Protein AF-0000000078951671 (afdb_homodimer)

Structure (mmCIF, N/CA/C/O backbone):
data_AF-0000000078951671-model_v1
#
loop_
_entity.id
_entity.type
_entity.pdbx_description
1 polymer 'Uncharacterized protein'
#
loop_
_atom_site.group_PDB
_atom_site.id
_atom_site.type_symbol
_atom_site.label_atom_id
_atom_site.label_alt_id
_atom_site.label_comp_id
_atom_site.label_asym_id
_atom_site.label_entity_id
_atom_site.label_seq_id
_atom_site.pdbx_PDB_ins_code
_atom_site.Cartn_x
_atom_site.Cartn_y
_atom_site.Cartn_z
_atom_site.occupancy
_atom_site.B_iso_or_equiv
_atom_site.auth_seq_id
_atom_site.auth_comp_id
_atom_site.auth_asym_id
_atom_site.auth_atom_id
_atom_site.pdbx_PDB_model_num
ATOM 1 N N . MET A 1 1 ? -26.109 43.875 50.625 1 33.09 1 MET A N 1
ATOM 2 C CA . MET A 1 1 ? -25.766 42.531 50.156 1 33.09 1 MET A CA 1
ATOM 3 C C . MET A 1 1 ? -25.828 42.469 48.625 1 33.09 1 MET A C 1
ATOM 5 O O . MET A 1 1 ? -26.922 42.5 48.062 1 33.09 1 MET A O 1
ATOM 9 N N . SER A 1 2 ? -24.875 43.125 47.969 1 39.59 2 SER A N 1
ATOM 10 C CA . SER A 1 2 ? -24.75 43.562 46.562 1 39.59 2 SER A CA 1
ATOM 11 C C . SER A 1 2 ? -24.609 42.375 45.625 1 39.59 2 SER A C 1
ATOM 13 O O . SER A 1 2 ? -23.906 41.406 45.938 1 39.59 2 SER A O 1
ATOM 15 N N . GLU A 1 3 ? -25.656 42.094 44.812 1 41.94 3 GLU A N 1
ATOM 16 C CA . GLU A 1 3 ? -25.859 41.094 43.781 1 41.94 3 GLU A CA 1
ATOM 17 C C . GLU A 1 3 ? -24.781 41.156 42.719 1 41.94 3 GLU A C 1
ATOM 19 O O . GLU A 1 3 ? -24.594 42.188 42.062 1 41.94 3 GLU A O 1
ATOM 24 N N . ILE A 1 4 ? -23.656 40.406 42.938 1 43.66 4 ILE A N 1
ATOM 25 C CA . ILE A 1 4 ? -22.516 40.312 42.031 1 43.66 4 ILE A CA 1
ATOM 26 C C . ILE A 1 4 ? -23 39.844 40.656 1 43.66 4 ILE A C 1
ATOM 28 O O . ILE A 1 4 ? -23.594 38.75 40.531 1 43.66 4 ILE A O 1
ATOM 32 N N . LYS A 1 5 ? -23.422 40.719 39.812 1 43.5 5 LYS A N 1
ATOM 33 C CA . LYS A 1 5 ? -23.75 40.5 38.406 1 43.5 5 LYS A CA 1
ATOM 34 C C . LYS A 1 5 ? -22.641 39.75 37.688 1 43.5 5 LYS A C 1
ATOM 36 O O . LYS A 1 5 ? -21.516 40.25 37.594 1 43.5 5 LYS A O 1
ATOM 41 N N . SER A 1 6 ? -22.562 38.375 37.875 1 37.69 6 SER A N 1
ATOM 42 C CA . SER A 1 6 ? -21.672 37.469 37.125 1 37.69 6 SER A CA 1
ATOM 43 C C . SER A 1 6 ? -21.781 37.688 35.625 1 37.69 6 SER A C 1
ATOM 45 O O . SER A 1 6 ? -22.828 37.438 35.031 1 37.69 6 SER A O 1
ATOM 47 N N . ASP A 1 7 ? -21.328 38.781 35.094 1 35.06 7 ASP A N 1
ATOM 48 C CA . ASP A 1 7 ? -21.266 39.031 33.656 1 35.06 7 ASP A CA 1
ATOM 49 C C . ASP A 1 7 ? -20.578 37.906 32.938 1 35.06 7 ASP A C 1
ATOM 51 O O . ASP A 1 7 ? -19.344 37.812 32.906 1 35.06 7 ASP A O 1
ATOM 55 N N . LYS A 1 8 ? -21.062 36.625 33.062 1 41 8 LYS A N 1
ATOM 56 C CA . LYS A 1 8 ? -20.547 35.531 32.25 1 41 8 LYS A CA 1
ATOM 57 C C . LYS A 1 8 ? -20.578 35.906 30.766 1 41 8 LYS A C 1
ATOM 59 O O . LYS A 1 8 ? -21.641 36 30.172 1 41 8 LYS A O 1
ATOM 64 N N . ASP A 1 9 ? -19.719 36.844 30.344 1 36.62 9 ASP A N 1
ATOM 65 C CA . ASP A 1 9 ? -19.484 37 28.906 1 36.62 9 ASP A CA 1
ATOM 66 C C . ASP A 1 9 ? -19.266 35.625 28.266 1 36.62 9 ASP A C 1
ATOM 68 O O . ASP A 1 9 ? -18.234 34.969 28.469 1 36.62 9 ASP A O 1
ATOM 72 N N . PHE A 1 10 ? -20.234 34.688 28.172 1 37.16 10 PHE A N 1
ATOM 73 C CA . PHE A 1 10 ? -20.281 33.5 27.344 1 37.16 10 PHE A CA 1
ATOM 74 C C . PHE A 1 10 ? -19.797 33.812 25.938 1 37.16 10 PHE A C 1
ATOM 76 O O . PHE A 1 10 ? -20.391 34.594 25.219 1 37.16 10 PHE A O 1
ATOM 83 N N . LEU A 1 11 ? -18.453 33.844 25.797 1 37.72 11 LEU A N 1
ATOM 84 C CA . LEU A 1 11 ? -17.875 33.875 24.453 1 37.72 11 LEU A CA 1
ATOM 85 C C . LEU A 1 11 ? -18.719 33.094 23.469 1 37.72 11 LEU A C 1
ATOM 87 O O . LEU A 1 11 ? -19.141 31.969 23.766 1 37.72 11 LEU A O 1
ATOM 91 N N . ASN A 1 12 ? -19.594 33.719 22.781 1 36.84 12 ASN A N 1
ATOM 92 C CA . ASN A 1 12 ? -20.484 33.219 21.734 1 36.84 12 ASN A CA 1
ATOM 93 C C . ASN A 1 12 ? -19.75 32.25 20.797 1 36.84 12 ASN A C 1
ATOM 95 O O . ASN A 1 12 ? -18.656 32.562 20.312 1 36.84 12 ASN A O 1
ATOM 99 N N . PRO A 1 13 ? -19.984 30.922 20.859 1 42.25 13 PRO A N 1
ATOM 100 C CA . PRO A 1 13 ? -19.5 29.891 19.938 1 42.25 13 PRO A CA 1
ATOM 101 C C . PRO A 1 13 ? -19.469 30.375 18.484 1 42.25 13 PRO A C 1
ATOM 103 O O . PRO A 1 13 ? -19.062 29.625 17.594 1 42.25 13 PRO A O 1
ATOM 106 N N . GLU A 1 14 ? -20.219 31.406 18.188 1 41.22 14 GLU A N 1
ATOM 107 C CA . GLU A 1 14 ? -20.328 31.797 16.781 1 41.22 14 GLU A CA 1
ATOM 108 C C . GLU A 1 14 ? -18.969 32.219 16.219 1 41.22 14 GLU A C 1
ATOM 110 O O . GLU A 1 14 ? -18.859 32.531 15.031 1 41.22 14 GLU A O 1
ATOM 115 N N . GLN A 1 15 ? -18.172 32.719 17.078 1 37.53 15 GLN A N 1
ATOM 116 C CA . GLN A 1 15 ? -17 33.344 16.5 1 37.53 15 GLN A CA 1
ATOM 117 C C . GLN A 1 15 ? -16.078 32.312 15.859 1 37.53 15 GLN A C 1
ATOM 119 O O . GLN A 1 15 ? -14.852 32.469 15.883 1 37.53 15 GLN A O 1
ATOM 124 N N . ALA A 1 16 ? -16.406 31.047 15.961 1 41.69 16 ALA A N 1
ATOM 125 C CA . ALA A 1 16 ? -15.492 30.203 15.188 1 41.69 16 ALA A CA 1
ATOM 126 C C . ALA A 1 16 ? -15.414 30.688 13.734 1 41.69 16 ALA A C 1
ATOM 128 O O . ALA A 1 16 ? -16.406 30.625 13.008 1 41.69 16 ALA A O 1
ATOM 129 N N . ARG A 1 17 ? -14.75 31.75 13.523 1 41.78 17 ARG A N 1
ATOM 130 C CA . ARG A 1 17 ? -14.539 32.312 12.195 1 41.78 17 ARG A CA 1
ATOM 131 C C . ARG A 1 17 ? -14.164 31.234 11.188 1 41.78 17 ARG A C 1
ATOM 133 O O . ARG A 1 17 ? -13.398 30.328 11.508 1 41.78 17 ARG A O 1
ATOM 140 N N . PRO A 1 18 ? -15.07 30.859 10.172 1 44.16 18 PRO A N 1
ATOM 141 C CA . PRO A 1 18 ? -14.625 30 9.07 1 44.16 18 PRO A CA 1
ATOM 142 C C . PRO A 1 18 ? -13.164 30.25 8.688 1 44.16 18 PRO A C 1
ATOM 144 O O . PRO A 1 18 ? -12.664 31.375 8.82 1 44.16 18 PRO A O 1
ATOM 147 N N . CYS A 1 19 ? -12.359 29.297 9.078 1 45.97 19 CYS A N 1
ATOM 148 C CA . CYS A 1 19 ? -11.008 29.516 8.57 1 45.97 19 CYS A CA 1
ATOM 149 C C . CYS A 1 19 ? -11.047 30.266 7.238 1 45.97 19 CYS A C 1
ATOM 151 O O . CYS A 1 19 ? -11.695 29.828 6.289 1 45.97 19 CYS A O 1
ATOM 153 N N . SER A 1 20 ? -11.242 31.469 7.172 1 48.34 20 SER A N 1
ATOM 154 C CA . SER A 1 20 ? -11.398 32.25 5.941 1 48.34 20 SER A CA 1
ATOM 155 C C . SER A 1 20 ? -10.18 32.062 5.031 1 48.34 20 SER A C 1
ATOM 157 O O . SER A 1 20 ? -10.258 32.344 3.834 1 48.34 20 SER A O 1
ATOM 159 N N . GLY A 1 21 ? -8.852 31.969 5.613 1 46.91 21 GLY A N 1
ATOM 160 C CA . GLY A 1 21 ? -7.625 32.25 4.883 1 46.91 21 GLY A CA 1
ATOM 161 C C . GLY A 1 21 ? -7.055 31.016 4.195 1 46.91 21 GLY A C 1
ATOM 162 O O . GLY A 1 21 ? -7.648 29.938 4.238 1 46.91 21 GLY A O 1
ATOM 163 N N . ASP A 1 22 ? -5.91 31.297 3.186 1 52.81 22 ASP A N 1
ATOM 164 C CA . ASP A 1 22 ? -5.121 30.375 2.375 1 52.81 22 ASP A CA 1
ATOM 165 C C . ASP A 1 22 ? -4.746 29.125 3.17 1 52.81 22 ASP A C 1
ATOM 167 O O . ASP A 1 22 ? -4.73 28.016 2.627 1 52.81 22 ASP A O 1
ATOM 171 N N . LEU A 1 23 ? -4.605 29.422 4.469 1 54.25 23 LEU A N 1
ATOM 172 C CA . LEU A 1 23 ? -4.191 28.312 5.316 1 54.25 23 LEU A CA 1
ATOM 173 C C . LEU A 1 23 ? -5.324 27.297 5.488 1 54.25 23 LEU A C 1
ATOM 175 O O . LEU A 1 23 ? -5.094 26.094 5.473 1 54.25 23 LEU A O 1
ATOM 179 N N . CYS A 1 24 ? -6.535 27.875 5.684 1 55.53 24 CYS A N 1
ATOM 180 C CA . CYS A 1 24 ? -7.688 26.984 5.844 1 55.53 24 CYS A CA 1
ATOM 181 C C . CYS A 1 24 ? -7.926 26.172 4.582 1 55.53 24 CYS A C 1
ATOM 183 O O . CYS A 1 24 ? -8.25 24.984 4.66 1 55.53 24 CYS A O 1
ATOM 185 N N . LYS A 1 25 ? -7.855 26.859 3.494 1 58.25 25 LYS A N 1
ATOM 186 C CA . LYS A 1 25 ? -8.031 26.156 2.225 1 58.25 25 LYS A CA 1
ATOM 187 C C . LYS A 1 25 ? -6.973 25.062 2.051 1 58.25 25 LYS A C 1
ATOM 189 O O . LYS A 1 25 ? -7.285 23.953 1.609 1 58.25 25 LYS A O 1
ATOM 194 N N . ASN A 1 26 ? -5.758 25.406 2.43 1 63.03 26 ASN A N 1
ATOM 195 C CA . ASN A 1 26 ? -4.672 24.438 2.334 1 63.03 26 ASN A CA 1
ATOM 196 C C . ASN A 1 26 ? -4.895 23.25 3.266 1 63.03 26 ASN A C 1
ATOM 198 O O . ASN A 1 26 ? -4.633 22.094 2.893 1 63.03 26 ASN A O 1
ATOM 202 N N . ASN A 1 27 ? -5.547 23.562 4.43 1 69.06 27 ASN A N 1
ATOM 203 C CA . ASN A 1 27 ? -5.812 22.484 5.383 1 69.06 27 ASN A CA 1
ATOM 204 C C . ASN A 1 27 ? -6.898 21.547 4.879 1 69.06 27 ASN A C 1
ATOM 206 O O . ASN A 1 27 ? -6.789 20.328 5.027 1 69.06 27 ASN A O 1
ATOM 210 N N . ARG A 1 28 ? -7.984 22.156 4.242 1 71.88 28 ARG A N 1
ATOM 211 C CA . ARG A 1 28 ? -9.062 21.344 3.686 1 71.88 28 ARG A CA 1
ATOM 212 C C . ARG A 1 28 ? -8.555 20.5 2.521 1 71.88 28 ARG A C 1
ATOM 214 O O . ARG A 1 28 ? -8.898 19.312 2.41 1 71.88 28 ARG A O 1
ATOM 221 N N . ALA A 1 29 ? -7.789 21.141 1.648 1 74.56 29 ALA A N 1
ATOM 222 C CA . ALA A 1 29 ? -7.238 20.422 0.5 1 74.56 29 ALA A CA 1
ATOM 223 C C . ALA A 1 29 ? -6.324 19.281 0.949 1 74.56 29 ALA A C 1
ATOM 225 O O . ALA A 1 29 ? -6.355 18.203 0.374 1 74.56 29 ALA A O 1
ATOM 226 N N . THR A 1 30 ? -5.605 19.484 1.997 1 76.06 30 THR A N 1
ATOM 227 C CA . THR A 1 30 ? -4.695 18.453 2.502 1 76.06 30 THR A CA 1
ATOM 228 C C . THR A 1 30 ? -5.473 17.297 3.125 1 76.06 30 THR A C 1
ATOM 230 O O . THR A 1 30 ? -5.133 16.141 2.918 1 76.06 30 THR A O 1
ATOM 233 N N . THR A 1 31 ? -6.551 17.688 3.836 1 80.44 31 THR A N 1
ATOM 234 C CA . THR A 1 31 ? -7.379 16.656 4.441 1 80.44 31 THR A CA 1
ATOM 235 C C . THR A 1 31 ? -8.016 15.773 3.367 1 80.44 31 THR A C 1
ATOM 237 O O . THR A 1 31 ? -8.055 14.547 3.502 1 80.44 31 THR A O 1
ATOM 240 N N . LEU A 1 32 ? -8.523 16.438 2.334 1 83.12 32 LEU A N 1
ATOM 241 C CA . LEU A 1 32 ? -9.133 15.688 1.239 1 83.12 32 LEU A CA 1
ATOM 242 C C . LEU A 1 32 ? -8.109 14.789 0.559 1 83.12 32 LEU A C 1
ATOM 244 O O . LEU A 1 32 ? -8.43 13.664 0.173 1 83.12 32 LEU A O 1
ATOM 248 N N . LEU A 1 33 ? -6.93 15.266 0.4 1 83.44 33 LEU A N 1
ATOM 249 C CA . LEU A 1 33 ? -5.867 14.461 -0.199 1 83.44 33 LEU A CA 1
ATOM 250 C C . LEU A 1 33 ? -5.586 13.219 0.64 1 83.44 33 LEU A C 1
ATOM 252 O O . LEU A 1 33 ? -5.438 12.125 0.099 1 83.44 33 LEU A O 1
ATOM 256 N N . PHE A 1 34 ? -5.648 13.367 1.939 1 84.69 34 PHE A N 1
ATOM 257 C CA . PHE A 1 34 ? -5.398 12.242 2.828 1 84.69 34 PHE A CA 1
ATOM 258 C C . PHE A 1 34 ? -6.504 11.195 2.703 1 84.69 34 PHE A C 1
ATOM 260 O O . PHE A 1 34 ? -6.23 10 2.695 1 84.69 34 PHE A O 1
ATOM 267 N N . LYS A 1 35 ? -7.648 11.648 2.553 1 87 35 LYS A N 1
ATOM 268 C CA . LYS A 1 35 ? -8.773 10.727 2.41 1 87 35 LYS A CA 1
ATOM 269 C C . LYS A 1 35 ? -8.711 9.984 1.08 1 87 35 LYS A C 1
ATOM 271 O O . LYS A 1 35 ? -9.008 8.789 1.018 1 87 35 LYS A O 1
ATOM 276 N N . LYS A 1 36 ? -8.266 10.672 0.107 1 87.31 36 LYS A N 1
ATOM 277 C CA . LYS A 1 36 ? -8.133 10.039 -1.201 1 87.31 36 LYS A CA 1
ATOM 278 C C . LYS A 1 36 ? -7.004 9.016 -1.198 1 87.31 36 LYS A C 1
ATOM 280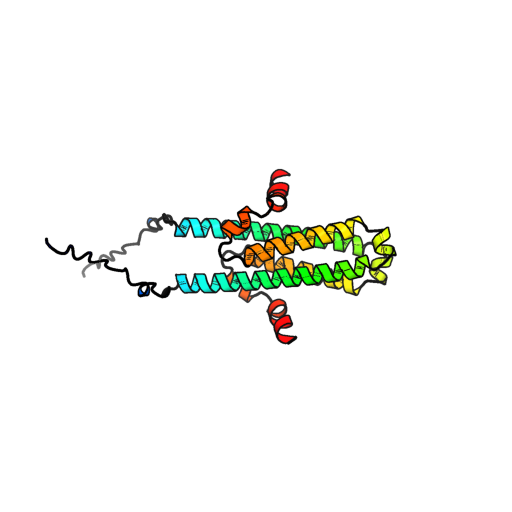 O O . LYS A 1 36 ? -7.137 7.934 -1.782 1 87.31 36 LYS A O 1
ATOM 285 N N . LEU A 1 37 ? -5.973 9.359 -0.577 1 90.88 37 LEU A N 1
ATOM 286 C CA . LEU A 1 37 ? -4.863 8.422 -0.484 1 90.88 37 LEU A CA 1
ATOM 287 C C . LEU A 1 37 ? -5.25 7.199 0.334 1 90.88 37 LEU A C 1
ATOM 289 O O . LEU A 1 37 ? -4.902 6.07 -0.024 1 90.88 37 LEU A O 1
ATOM 293 N N . ALA A 1 38 ? -5.988 7.457 1.391 1 91.81 38 ALA A N 1
ATOM 294 C CA . ALA A 1 38 ? -6.473 6.344 2.203 1 91.81 38 ALA A CA 1
ATOM 295 C C . ALA A 1 38 ? -7.332 5.395 1.374 1 91.81 38 ALA A C 1
ATOM 297 O O . ALA A 1 38 ? -7.184 4.172 1.463 1 91.81 38 ALA A O 1
ATOM 298 N N . ALA A 1 39 ? -8.148 5.938 0.588 1 91.38 39 ALA A N 1
ATOM 299 C CA . ALA A 1 39 ? -9.016 5.137 -0.266 1 91.38 39 ALA A CA 1
ATOM 300 C C . ALA A 1 39 ? -8.211 4.348 -1.289 1 91.38 39 ALA A C 1
ATOM 302 O O . ALA A 1 39 ? -8.516 3.186 -1.57 1 91.38 39 ALA A O 1
ATOM 303 N N . GLU A 1 40 ? -7.184 4.996 -1.798 1 92.31 40 GLU A N 1
ATOM 304 C CA . GLU A 1 40 ? -6.332 4.309 -2.764 1 92.31 40 GLU A CA 1
ATOM 305 C C . GLU A 1 40 ? -5.594 3.143 -2.115 1 92.31 40 GLU A C 1
ATOM 307 O O . GLU A 1 40 ? -5.5 2.059 -2.695 1 92.31 40 GLU A O 1
ATOM 312 N N . VAL A 1 41 ? -5.148 3.32 -0.938 1 94.25 41 VAL A N 1
ATOM 313 C CA . VAL A 1 41 ? -4.465 2.256 -0.213 1 94.25 41 VAL A CA 1
ATOM 314 C C . VAL A 1 41 ? -5.438 1.114 0.07 1 94.25 41 VAL A C 1
ATOM 316 O O . VAL A 1 41 ? -5.086 -0.06 -0.068 1 94.25 41 VAL A O 1
ATOM 319 N N . ALA A 1 42 ? -6.621 1.433 0.43 1 94.75 42 ALA A N 1
ATOM 320 C CA . ALA A 1 42 ? -7.641 0.42 0.693 1 94.75 42 ALA A CA 1
ATOM 321 C C . ALA A 1 42 ? -7.965 -0.375 -0.568 1 94.75 42 ALA A C 1
ATOM 323 O O . ALA A 1 42 ? -8.195 -1.585 -0.506 1 94.75 42 ALA A O 1
ATOM 324 N N . LEU A 1 43 ? -7.938 0.262 -1.702 1 93.38 43 LEU A N 1
ATOM 325 C CA . LEU A 1 43 ? -8.164 -0.424 -2.969 1 93.38 43 LEU A CA 1
ATOM 326 C C . LEU A 1 43 ? -7.023 -1.384 -3.283 1 93.38 43 LEU A C 1
ATOM 328 O O . LEU A 1 43 ? -7.258 -2.516 -3.711 1 93.38 43 LEU A O 1
ATOM 332 N N . VAL A 1 44 ? -5.828 -0.875 -3.066 1 95.75 44 VAL A N 1
ATOM 333 C CA . VAL A 1 44 ? -4.676 -1.74 -3.285 1 95.75 44 VAL A CA 1
ATOM 334 C C . VAL A 1 44 ? -4.746 -2.947 -2.352 1 95.75 44 VAL A C 1
ATOM 336 O O . VAL A 1 44 ? -4.484 -4.078 -2.768 1 95.75 44 VAL A O 1
ATOM 339 N N . ARG A 1 45 ? -5.117 -2.686 -1.08 1 96.56 45 ARG A N 1
ATOM 340 C CA . ARG A 1 45 ? -5.285 -3.787 -0.138 1 96.56 45 ARG A CA 1
ATOM 341 C C . ARG A 1 45 ? -6.289 -4.809 -0.662 1 96.56 45 ARG A C 1
ATOM 343 O O . ARG A 1 45 ? -6.051 -6.016 -0.594 1 96.56 45 ARG A O 1
ATOM 350 N N . HIS A 1 46 ? -7.402 -4.363 -1.174 1 96.5 46 HIS A N 1
ATOM 351 C CA . HIS A 1 46 ? -8.43 -5.238 -1.728 1 96.5 46 HIS A CA 1
ATOM 352 C C . HIS A 1 46 ? -7.891 -6.055 -2.895 1 96.5 46 HIS A C 1
ATOM 354 O O . HIS A 1 46 ? -8.172 -7.254 -3.002 1 96.5 46 HIS A O 1
ATOM 360 N N . ASP A 1 47 ? -7.117 -5.398 -3.756 1 95.81 47 ASP A N 1
ATOM 361 C CA . ASP A 1 47 ? -6.523 -6.109 -4.879 1 95.81 47 ASP A CA 1
ATOM 362 C C . ASP A 1 47 ? -5.57 -7.203 -4.395 1 95.81 47 ASP A C 1
ATOM 364 O O . ASP A 1 47 ? -5.57 -8.312 -4.922 1 95.81 47 ASP A O 1
ATOM 368 N N . VAL A 1 48 ? -4.773 -6.93 -3.377 1 97.94 48 VAL A N 1
ATOM 369 C CA . VAL A 1 48 ? -3.842 -7.902 -2.818 1 97.94 48 VAL A CA 1
ATOM 370 C C . VAL A 1 48 ? -4.621 -9.062 -2.203 1 97.94 48 VAL A C 1
ATOM 372 O O . VAL A 1 48 ? -4.258 -10.227 -2.391 1 97.94 48 VAL A O 1
ATOM 375 N N . GLU A 1 49 ? -5.668 -8.758 -1.448 1 97.56 49 GLU A N 1
ATOM 376 C CA . GLU A 1 49 ? -6.504 -9.797 -0.855 1 97.56 49 GLU A CA 1
ATOM 377 C C . GLU A 1 49 ? -7.105 -10.695 -1.929 1 97.56 49 GLU A C 1
ATOM 379 O O . GLU A 1 49 ? -7.16 -11.922 -1.762 1 97.56 49 GLU A O 1
ATOM 384 N N . HIS A 1 50 ? -7.504 -10.086 -2.984 1 97 50 HIS A N 1
ATOM 385 C CA . HIS A 1 50 ? -8.07 -10.852 -4.094 1 97 50 HIS A CA 1
ATOM 386 C C . HIS A 1 50 ? -7.043 -11.812 -4.676 1 97 50 HIS A C 1
ATOM 388 O O . HIS A 1 50 ? -7.352 -12.984 -4.914 1 97 50 HIS A O 1
ATOM 394 N N . LEU A 1 51 ? -5.789 -11.359 -4.941 1 97.38 51 LEU A N 1
ATOM 395 C CA . LEU A 1 51 ? -4.723 -12.219 -5.434 1 97.38 51 LEU A CA 1
ATOM 396 C C . LEU A 1 51 ? -4.477 -13.383 -4.473 1 97.38 51 LEU A C 1
ATOM 398 O O . LEU A 1 51 ? -4.297 -14.523 -4.906 1 97.38 51 LEU A O 1
ATOM 402 N N . SER A 1 52 ? -4.445 -13.047 -3.143 1 97.44 52 SER A N 1
ATOM 403 C CA . SER A 1 52 ? -4.188 -14.062 -2.127 1 97.44 52 SER A CA 1
ATOM 404 C C . SER A 1 52 ? -5.254 -15.156 -2.15 1 97.44 52 SER A C 1
ATOM 406 O O . SER A 1 52 ? -4.941 -16.344 -2.025 1 97.44 52 SER A O 1
ATOM 408 N N . VAL A 1 53 ? -6.5 -14.82 -2.295 1 97.31 53 VAL A N 1
ATOM 409 C CA . VAL A 1 53 ? -7.605 -15.773 -2.318 1 97.31 53 VAL A CA 1
ATOM 410 C C . VAL A 1 53 ? -7.457 -16.719 -3.512 1 97.31 53 VAL A C 1
ATOM 412 O O . VAL A 1 53 ? -7.613 -17.922 -3.377 1 97.31 53 VAL A O 1
ATOM 415 N N . ILE A 1 54 ? -7.137 -16.156 -4.652 1 97.69 54 ILE A N 1
ATOM 416 C CA . ILE A 1 54 ? -6.941 -16.953 -5.855 1 97.69 54 ILE A CA 1
ATOM 417 C C . ILE A 1 54 ? -5.809 -17.953 -5.629 1 97.69 54 ILE A C 1
ATOM 419 O O . ILE A 1 54 ? -5.965 -19.156 -5.883 1 97.69 54 ILE A O 1
ATOM 423 N N . LEU A 1 55 ? -4.68 -17.5 -5.16 1 97.38 55 LEU A N 1
ATOM 424 C CA . LEU A 1 55 ? -3.498 -18.328 -4.988 1 97.38 55 LEU A CA 1
ATOM 425 C C . LEU A 1 55 ? -3.715 -19.359 -3.875 1 97.38 55 LEU A C 1
ATOM 427 O O . LEU A 1 55 ? -3.277 -20.5 -3.984 1 97.38 55 LEU A O 1
ATOM 431 N N . CYS A 1 56 ? -4.391 -18.969 -2.807 1 97 56 CYS A N 1
ATOM 432 C CA . CYS A 1 56 ? -4.668 -19.875 -1.7 1 97 56 CYS A CA 1
ATOM 433 C C . CYS A 1 56 ? -5.613 -21 -2.133 1 97 56 CYS A C 1
ATOM 435 O O . CYS A 1 56 ? -5.66 -22.062 -1.506 1 97 56 CYS A O 1
ATOM 437 N N . GLY A 1 57 ? -6.332 -20.781 -3.205 1 97.31 57 GLY A N 1
ATOM 438 C CA . GLY A 1 57 ? -7.254 -21.781 -3.732 1 97.31 57 GLY A CA 1
ATOM 439 C C . GLY A 1 57 ? -6.578 -22.797 -4.633 1 97.31 57 GLY A C 1
ATOM 440 O O . GLY A 1 57 ? -7.199 -23.781 -5.043 1 97.31 57 GLY A O 1
ATOM 441 N N . ASP A 1 58 ? -5.367 -22.594 -4.953 1 97.12 58 ASP A N 1
ATOM 442 C CA . ASP A 1 58 ? -4.609 -23.5 -5.812 1 97.12 58 ASP A CA 1
ATOM 443 C C . ASP A 1 58 ? -3.719 -24.422 -4.984 1 97.12 58 ASP A C 1
ATOM 445 O O . ASP A 1 58 ? -2.748 -23.969 -4.375 1 97.12 58 ASP A O 1
ATOM 449 N N . SER A 1 59 ? -4.02 -25.812 -5.066 1 96.88 59 SER A N 1
ATOM 450 C CA . SER A 1 59 ? -3.346 -26.797 -4.23 1 96.88 59 SER A CA 1
ATOM 451 C C . SER A 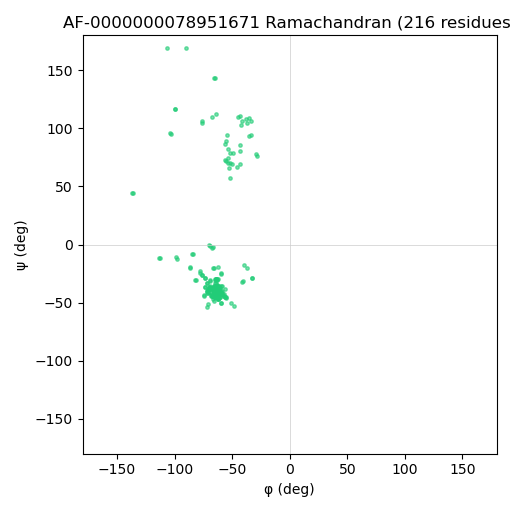1 59 ? -1.843 -26.812 -4.488 1 96.88 59 SER A C 1
ATOM 453 O O . SER A 1 59 ? -1.052 -27.016 -3.564 1 96.88 59 SER A O 1
ATOM 455 N N . TYR A 1 60 ? -1.451 -26.672 -5.672 1 97.94 60 TYR A N 1
ATOM 456 C CA . TYR A 1 60 ? -0.031 -26.641 -6 1 97.94 60 TYR A CA 1
ATOM 457 C C . TYR A 1 60 ? 0.662 -25.484 -5.289 1 97.94 60 TYR A C 1
ATOM 459 O O . TYR A 1 60 ? 1.729 -25.656 -4.699 1 97.94 60 TYR A O 1
ATOM 467 N N . VAL A 1 61 ? 0.017 -24.234 -5.301 1 97.75 61 VAL A N 1
ATOM 468 C CA . VAL A 1 61 ? 0.605 -23.031 -4.699 1 97.75 61 VAL A CA 1
ATOM 469 C C . VAL A 1 61 ? 0.648 -23.188 -3.18 1 97.75 61 VAL A C 1
ATOM 471 O O . VAL A 1 61 ? 1.661 -22.891 -2.547 1 97.75 61 VAL A O 1
ATOM 474 N N . VAL A 1 62 ? -0.424 -23.688 -2.604 1 97.31 62 VAL A N 1
ATOM 475 C CA . VAL A 1 62 ? -0.502 -23.891 -1.16 1 97.31 62 VAL A CA 1
ATOM 476 C C . VAL A 1 62 ? 0.605 -24.844 -0.708 1 97.31 62 VAL A C 1
ATOM 478 O O . VAL A 1 62 ? 1.197 -24.656 0.357 1 97.31 62 VAL A O 1
ATOM 481 N N . GLU A 1 63 ? 0.927 -25.797 -1.481 1 97.31 63 GLU A N 1
ATOM 482 C CA . GLU A 1 63 ? 1.9 -26.812 -1.104 1 97.31 63 GLU A CA 1
ATOM 483 C C . GLU A 1 63 ? 3.328 -26.328 -1.312 1 97.31 63 GLU A C 1
ATOM 485 O O . GLU A 1 63 ? 4.23 -26.672 -0.543 1 97.31 63 GLU A O 1
ATOM 490 N N . ASN A 1 64 ? 3.557 -25.484 -2.262 1 96.88 64 ASN A N 1
ATOM 491 C CA . ASN A 1 64 ? 4.922 -25.203 -2.689 1 96.88 64 ASN A CA 1
ATOM 492 C C . ASN A 1 64 ? 5.32 -23.766 -2.355 1 96.88 64 ASN A C 1
ATOM 494 O O . ASN A 1 64 ? 6.5 -23.406 -2.418 1 96.88 64 ASN A O 1
ATOM 498 N N . HIS A 1 65 ? 4.34 -22.922 -1.969 1 97.06 65 HIS A N 1
ATOM 499 C CA . HIS A 1 65 ? 4.617 -21.516 -1.742 1 97.06 65 HIS A CA 1
ATOM 500 C C . HIS A 1 65 ? 3.938 -21.016 -0.472 1 97.06 65 HIS A C 1
ATOM 502 O O . HIS A 1 65 ? 3.348 -19.938 -0.464 1 97.06 65 HIS A O 1
ATOM 508 N N . VAL A 1 66 ? 4.016 -21.781 0.587 1 95.12 66 VAL A N 1
ATOM 509 C CA . VAL A 1 66 ? 3.365 -21.469 1.857 1 95.12 66 VAL A CA 1
ATOM 510 C C . VAL A 1 66 ? 3.895 -20.141 2.402 1 95.12 66 VAL A C 1
ATOM 512 O O . VAL A 1 66 ? 3.123 -19.297 2.873 1 95.12 66 VAL A O 1
ATOM 515 N N . SER A 1 67 ? 5.16 -19.922 2.301 1 95.25 67 SER A N 1
ATOM 516 C CA . SER A 1 67 ? 5.7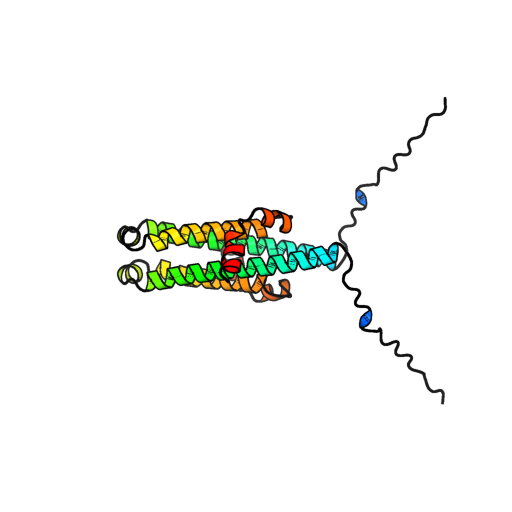73 -18.703 2.818 1 95.25 67 SER A CA 1
ATOM 517 C C . SER A 1 67 ? 5.262 -17.469 2.084 1 95.25 67 SER A C 1
ATOM 519 O O . SER A 1 67 ? 5.059 -16.406 2.693 1 95.25 67 SER A O 1
ATOM 521 N N . VAL A 1 68 ? 5.043 -17.594 0.772 1 95.94 68 VAL A N 1
ATOM 522 C CA . VAL A 1 68 ? 4.508 -16.5 -0.028 1 95.94 68 VAL A CA 1
ATOM 523 C C . VAL A 1 68 ? 3.096 -16.156 0.446 1 95.94 68 VAL A C 1
ATOM 525 O O . VAL A 1 68 ? 2.754 -14.977 0.59 1 95.94 68 VAL A O 1
ATOM 528 N N . LEU A 1 69 ? 2.287 -17.156 0.769 1 96.25 69 LEU A N 1
ATOM 529 C CA . LEU A 1 69 ? 0.914 -16.953 1.219 1 96.25 69 LEU A CA 1
ATOM 530 C C . LEU A 1 69 ? 0.883 -16.234 2.562 1 96.25 69 LEU A C 1
ATOM 532 O O . LEU A 1 69 ? 0.018 -15.383 2.797 1 96.25 69 LEU A O 1
ATOM 536 N N . GLN A 1 70 ? 1.878 -16.578 3.359 1 93.69 70 GLN A N 1
ATOM 537 C CA . GLN A 1 70 ? 1.979 -15.898 4.648 1 93.69 70 GLN A CA 1
ATOM 538 C C . GLN A 1 70 ? 2.391 -14.445 4.469 1 93.69 70 GLN A C 1
ATOM 540 O O . GLN A 1 70 ? 1.915 -13.57 5.195 1 93.69 70 GLN A O 1
ATOM 545 N N . ASP A 1 71 ? 3.215 -14.195 3.562 1 94.88 71 ASP A N 1
ATOM 546 C CA . ASP A 1 71 ? 3.658 -12.836 3.295 1 94.88 71 ASP A CA 1
ATOM 547 C C . ASP A 1 71 ? 2.498 -11.961 2.822 1 94.88 71 ASP A C 1
ATOM 549 O O . ASP A 1 71 ? 2.439 -10.773 3.143 1 94.88 71 ASP A O 1
ATOM 553 N N . PHE A 1 72 ? 1.472 -12.5 2.154 1 96.31 72 PHE A N 1
ATOM 554 C CA . PHE A 1 72 ? 0.279 -11.758 1.753 1 96.31 72 PHE A CA 1
ATOM 555 C C . PHE A 1 72 ? -0.48 -11.258 2.973 1 96.31 72 PHE A C 1
ATOM 557 O O . PHE A 1 72 ? -0.913 -10.102 3.008 1 96.31 72 PHE A O 1
ATOM 564 N N . ASP A 1 73 ? -0.579 -12.117 3.959 1 92.62 73 ASP A N 1
ATOM 565 C CA . ASP A 1 73 ? -1.303 -11.742 5.168 1 92.62 73 ASP A CA 1
ATOM 566 C C . ASP A 1 73 ? -0.641 -10.547 5.855 1 92.62 73 ASP A C 1
ATOM 568 O O . ASP A 1 73 ? -1.318 -9.594 6.242 1 92.62 73 ASP A O 1
ATOM 572 N N . HIS A 1 74 ? 0.677 -10.586 5.902 1 92.88 74 HIS A N 1
ATOM 573 C CA . HIS A 1 74 ? 1.441 -9.5 6.508 1 92.88 74 HIS A CA 1
ATOM 574 C C . HIS A 1 74 ? 1.302 -8.211 5.707 1 92.88 74 HIS A C 1
ATOM 576 O O . HIS A 1 74 ? 1.13 -7.133 6.281 1 92.88 74 HIS A O 1
ATOM 582 N N . ILE A 1 75 ? 1.339 -8.328 4.379 1 96.56 75 ILE A N 1
ATOM 583 C CA . ILE A 1 75 ? 1.23 -7.172 3.492 1 96.56 75 ILE A CA 1
ATOM 584 C C . ILE A 1 75 ? -0.146 -6.527 3.646 1 96.56 75 ILE A C 1
ATOM 586 O O . ILE A 1 75 ? -0.254 -5.312 3.822 1 96.56 75 ILE A O 1
ATOM 590 N N . THR A 1 76 ? -1.221 -7.34 3.676 1 96.81 76 THR A N 1
ATOM 591 C CA . THR A 1 76 ? -2.58 -6.82 3.766 1 96.81 76 THR A CA 1
ATOM 592 C C . THR A 1 76 ? -2.809 -6.129 5.105 1 96.81 76 THR A C 1
ATOM 594 O O . THR A 1 76 ? -3.475 -5.094 5.168 1 96.81 76 THR A O 1
ATOM 597 N N . GLN A 1 77 ? -2.246 -6.645 6.094 1 92.88 77 GLN A N 1
ATOM 598 C CA . GLN A 1 77 ? -2.381 -6.047 7.418 1 92.88 77 GLN A CA 1
ATOM 599 C C . GLN A 1 77 ? -1.696 -4.684 7.477 1 92.88 77 GLN A C 1
ATOM 601 O O . GLN A 1 77 ? -2.258 -3.725 8.016 1 92.88 77 GLN A O 1
ATOM 606 N N . ARG A 1 78 ? -0.524 -4.625 6.914 1 93.44 78 ARG A N 1
ATOM 607 C CA . ARG A 1 78 ? 0.223 -3.369 6.902 1 93.44 78 ARG A CA 1
ATOM 608 C C . ARG A 1 78 ? -0.5 -2.309 6.078 1 93.44 78 ARG A C 1
ATOM 610 O O . ARG A 1 78 ? -0.572 -1.146 6.48 1 93.44 78 ARG A O 1
ATOM 617 N N . LEU A 1 79 ? -1.035 -2.701 4.965 1 95.31 79 LEU A N 1
ATOM 618 C CA . LEU A 1 79 ? -1.798 -1.78 4.129 1 95.31 79 LEU A CA 1
ATOM 619 C C . LEU A 1 79 ? -3.033 -1.272 4.867 1 95.31 79 LEU A C 1
ATOM 621 O O . LEU A 1 79 ? -3.389 -0.097 4.754 1 95.31 79 LEU A O 1
ATOM 625 N N . ALA A 1 80 ? -3.662 -2.086 5.672 1 94.88 80 ALA A N 1
ATOM 626 C CA . ALA A 1 80 ? -4.816 -1.676 6.465 1 94.88 80 ALA A CA 1
ATOM 627 C C . ALA A 1 80 ? -4.43 -0.611 7.488 1 94.88 80 ALA A C 1
ATOM 629 O O . ALA A 1 80 ? -5.129 0.393 7.645 1 94.88 80 ALA A O 1
ATOM 630 N N . ILE A 1 81 ? -3.338 -0.823 8.109 1 92.75 81 ILE A N 1
ATOM 631 C CA . ILE A 1 81 ? -2.855 0.103 9.133 1 92.75 81 ILE A CA 1
ATOM 632 C C . ILE A 1 81 ? -2.549 1.457 8.492 1 92.75 81 ILE A C 1
ATOM 634 O O . ILE A 1 81 ? -2.945 2.5 9.016 1 92.75 81 ILE A O 1
ATOM 638 N N . ILE A 1 82 ? -1.889 1.438 7.371 1 92.81 82 ILE A N 1
ATOM 639 C CA . ILE A 1 82 ? -1.527 2.666 6.672 1 92.81 82 ILE A CA 1
ATOM 640 C C . ILE A 1 82 ? -2.791 3.424 6.273 1 92.81 82 ILE A C 1
ATOM 642 O O . ILE A 1 82 ? -2.885 4.637 6.473 1 92.81 82 ILE A O 1
ATOM 646 N N . ALA A 1 83 ? -3.754 2.73 5.715 1 93.19 83 ALA A N 1
ATOM 647 C CA . ALA A 1 83 ? -5.008 3.365 5.32 1 93.19 83 ALA A CA 1
ATOM 648 C C . ALA A 1 83 ? -5.711 3.986 6.523 1 93.19 83 ALA A C 1
ATOM 650 O O . ALA A 1 83 ? -6.234 5.102 6.441 1 93.19 83 ALA A O 1
ATOM 651 N N . ASP A 1 84 ? -5.711 3.277 7.641 1 92.19 84 ASP A N 1
ATOM 652 C CA . ASP A 1 84 ? -6.355 3.768 8.852 1 92.19 84 ASP A CA 1
ATOM 653 C C . ASP A 1 84 ? -5.695 5.055 9.344 1 92.19 84 ASP A C 1
ATOM 655 O O . ASP A 1 84 ? -6.379 5.988 9.773 1 92.19 84 ASP A O 1
ATOM 659 N N . ILE A 1 85 ? -4.426 5.043 9.258 1 91.38 85 ILE A N 1
ATOM 660 C CA . ILE A 1 85 ? -3.697 6.227 9.695 1 91.38 85 ILE A CA 1
ATOM 661 C C . ILE A 1 85 ? -4.043 7.406 8.789 1 91.38 85 ILE A C 1
ATOM 663 O O . ILE A 1 85 ? -4.316 8.508 9.266 1 91.38 85 ILE A O 1
ATOM 667 N N . LEU A 1 86 ? -4.062 7.195 7.508 1 90.44 86 LEU A N 1
ATOM 668 C CA . LEU A 1 86 ? -4.344 8.242 6.531 1 90.44 86 LEU A CA 1
ATOM 669 C C . LEU A 1 86 ? -5.766 8.766 6.695 1 90.44 86 LEU A C 1
ATOM 671 O O . LEU A 1 86 ? -6.023 9.953 6.449 1 90.44 86 LEU A O 1
ATOM 675 N N . GLN A 1 87 ? -6.68 7.957 7.152 1 91.75 87 GLN A N 1
ATOM 676 C CA . GLN A 1 87 ? -8.086 8.32 7.262 1 91.75 87 GLN A CA 1
ATOM 677 C C . GLN A 1 87 ? -8.375 9.016 8.594 1 91.75 87 GLN A C 1
ATOM 679 O O . GLN A 1 87 ? -9.406 9.672 8.742 1 91.75 87 GLN A O 1
ATOM 684 N N . ALA A 1 88 ? -7.504 8.805 9.5 1 89 88 ALA A N 1
ATOM 685 C CA . ALA A 1 88 ? -7.746 9.297 10.859 1 89 88 ALA A CA 1
ATOM 686 C C . ALA A 1 88 ? -7.781 10.82 10.891 1 89 88 ALA A C 1
ATOM 688 O O . ALA A 1 88 ? -7.031 11.484 1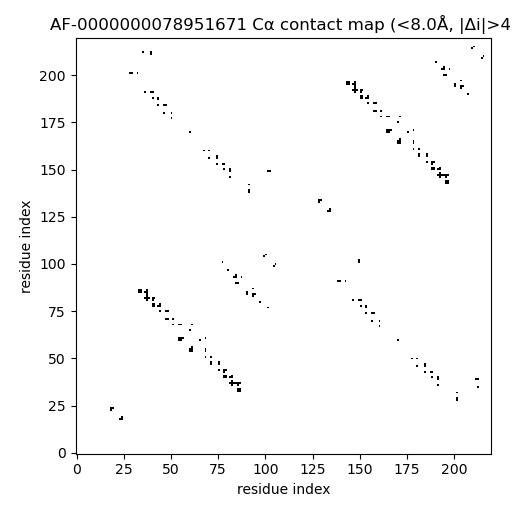0.164 1 89 88 ALA A O 1
ATOM 689 N N . ASP A 1 89 ? -8.641 11.43 11.719 1 86.31 89 ASP A N 1
ATOM 690 C CA . ASP A 1 89 ? -8.688 12.875 11.922 1 86.31 89 ASP A CA 1
ATOM 691 C C . ASP A 1 89 ? -7.426 13.375 12.617 1 86.31 89 ASP A C 1
ATOM 693 O O . ASP A 1 89 ? -6.891 14.43 12.266 1 86.31 89 ASP A O 1
ATOM 697 N N . ASP A 1 90 ? -7.055 12.711 13.633 1 84.44 90 ASP A N 1
ATOM 698 C CA . ASP A 1 90 ? -5.781 12.953 14.297 1 84.44 90 ASP A CA 1
ATOM 699 C C . ASP A 1 90 ? -4.762 11.875 13.961 1 84.44 90 ASP A C 1
ATOM 701 O O . ASP A 1 90 ? -4.676 10.852 14.648 1 84.44 90 ASP A O 1
ATOM 705 N N . ARG A 1 91 ? -3.971 12.164 13 1 81.75 91 ARG A N 1
ATOM 706 C CA . ARG A 1 91 ? -3.049 11.172 12.461 1 81.75 91 ARG A CA 1
ATOM 707 C C . ARG A 1 91 ? -1.889 10.922 13.422 1 81.75 91 ARG A C 1
ATOM 709 O O . ARG A 1 91 ? -1.382 9.797 13.508 1 81.75 91 ARG A O 1
ATOM 716 N N . LEU A 1 92 ? -1.544 11.891 14.188 1 79.31 92 LEU A N 1
ATOM 717 C CA . LEU A 1 92 ? -0.456 11.727 15.141 1 79.31 92 LEU A CA 1
ATOM 718 C C . LEU A 1 92 ? -0.881 10.828 16.297 1 79.31 92 LEU A C 1
ATOM 720 O O . LEU A 1 92 ? -0.084 10.023 16.781 1 79.31 92 LEU A O 1
ATOM 724 N N . GLU A 1 93 ? -2.086 10.898 16.625 1 81.25 93 GLU A N 1
ATOM 725 C CA . GLU A 1 93 ? -2.627 10 17.641 1 81.25 93 GLU A CA 1
ATOM 726 C C . GLU A 1 93 ? -2.787 8.586 17.094 1 81.25 93 GLU A C 1
ATOM 728 O O . GLU A 1 93 ? -2.529 7.613 17.812 1 81.25 93 GLU A O 1
ATOM 733 N N . ALA A 1 94 ? -3.18 8.531 15.805 1 81.44 94 ALA A N 1
ATOM 734 C CA . ALA A 1 94 ? -3.41 7.234 15.18 1 81.44 94 ALA A CA 1
ATOM 735 C C . ALA A 1 94 ? -2.117 6.43 15.094 1 81.44 94 ALA A C 1
ATOM 737 O O . ALA A 1 94 ? -2.139 5.199 15.18 1 81.44 94 ALA A O 1
ATOM 738 N N . VAL A 1 95 ? -1.005 7.059 14.984 1 80 95 VAL A N 1
ATOM 739 C CA . VAL A 1 95 ? 0.267 6.371 14.797 1 80 95 VAL A CA 1
ATOM 740 C C . VAL A 1 95 ? 0.748 5.797 16.125 1 80 95 VAL A C 1
ATOM 742 O O . VAL A 1 95 ? 1.526 4.84 16.156 1 80 95 VAL A O 1
ATOM 745 N N . LYS A 1 96 ? 0.306 6.367 17.172 1 74.19 96 LYS A N 1
ATOM 746 C CA . LYS A 1 96 ? 0.746 5.902 18.484 1 74.19 96 LYS A CA 1
ATOM 747 C C . LYS A 1 96 ? 0.384 4.434 18.703 1 74.19 96 LYS A C 1
ATOM 749 O O . LYS A 1 96 ? 1.034 3.734 19.484 1 74.19 96 LYS A O 1
ATOM 754 N N . HIS A 1 97 ? -0.568 3.984 18.047 1 65.19 97 HIS A N 1
ATOM 755 C CA . HIS A 1 97 ? -1.058 2.623 18.234 1 65.19 97 HIS A CA 1
ATOM 756 C C . HIS A 1 97 ? -0.505 1.688 17.172 1 65.19 97 HIS A C 1
ATOM 758 O O . HIS A 1 97 ? -0.816 0.494 17.156 1 65.19 97 HIS A O 1
ATOM 764 N N . ILE A 1 98 ? 0.087 2.158 16.188 1 61.19 98 ILE A N 1
ATOM 765 C CA . ILE A 1 98 ? 0.608 1.341 15.094 1 61.19 98 ILE A CA 1
ATOM 766 C C . ILE A 1 98 ? 1.894 0.646 15.539 1 61.19 98 ILE A C 1
ATOM 768 O O . ILE A 1 98 ? 2.824 1.297 16.016 1 61.19 98 ILE A O 1
ATOM 772 N N . PRO A 1 99 ? 1.825 -0.7 15.805 1 51.19 99 PRO A N 1
ATOM 773 C CA . PRO A 1 99 ? 3.025 -1.452 16.188 1 51.19 99 PRO A CA 1
ATOM 774 C C . PRO A 1 99 ? 4.27 -0.993 15.43 1 51.19 99 PRO A C 1
ATOM 776 O O . PRO A 1 99 ? 4.207 -0.739 14.219 1 51.19 99 PRO A O 1
ATOM 779 N N . LEU A 1 100 ? 5.129 -0.332 16.109 1 47.38 100 LEU A N 1
ATOM 780 C CA . LEU A 1 100 ? 6.484 0.046 15.719 1 47.38 100 LEU A CA 1
ATOM 781 C C . LEU A 1 100 ? 7.109 -1.014 14.82 1 47.38 100 LEU A C 1
ATOM 783 O O . LEU A 1 100 ? 8.125 -0.758 14.164 1 47.38 100 LEU A O 1
ATOM 787 N N . GLU A 1 101 ? 6.691 -2.17 15.016 1 48.44 101 GLU A N 1
ATOM 788 C CA . GLU A 1 101 ? 7.422 -3.24 14.344 1 48.44 101 GLU A CA 1
ATOM 789 C C . GLU A 1 101 ? 7.578 -2.953 12.852 1 48.44 101 GLU A C 1
ATOM 791 O O . GLU A 1 101 ? 8.594 -3.301 12.25 1 48.44 101 GLU A O 1
ATOM 796 N N . VAL A 1 102 ? 6.531 -2.629 12.195 1 48.25 102 VAL A N 1
ATOM 797 C CA . VAL A 1 102 ? 6.883 -2.314 10.82 1 48.25 102 VAL A CA 1
ATOM 798 C C . VAL A 1 102 ? 7.922 -1.194 10.789 1 48.25 102 VAL A C 1
ATOM 800 O O . VAL A 1 102 ? 8.859 -1.231 9.992 1 48.25 102 VAL A O 1
ATOM 803 N N . LEU A 1 103 ? 7.82 -0.18 11.562 1 43.47 103 LEU A N 1
ATOM 804 C CA . LEU A 1 103 ? 8.812 0.889 11.625 1 43.47 103 LEU A CA 1
ATOM 805 C C . LEU A 1 103 ? 10.102 0.398 12.289 1 43.47 103 LEU A C 1
ATOM 807 O O . LEU A 1 103 ? 11.195 0.711 11.82 1 43.47 103 LEU A O 1
ATOM 811 N N . ALA A 1 104 ? 10.008 -0.161 13.367 1 41.91 104 ALA A N 1
ATOM 812 C CA . ALA A 1 104 ? 11.141 -0.569 14.188 1 41.91 104 ALA A CA 1
ATOM 813 C C . ALA A 1 104 ? 11.828 -1.804 13.609 1 41.91 104 ALA A C 1
ATOM 815 O O . ALA A 1 104 ? 13.039 -1.968 13.742 1 41.91 104 ALA A O 1
ATOM 816 N N . ALA A 1 105 ? 11.102 -2.748 13.18 1 40.16 105 ALA A N 1
ATOM 817 C CA . ALA A 1 105 ? 11.805 -3.939 12.719 1 40.16 105 ALA A CA 1
ATOM 818 C C . ALA A 1 105 ? 12.828 -3.584 11.641 1 40.16 105 ALA A C 1
ATOM 820 O O . ALA A 1 105 ? 13.883 -4.215 11.555 1 40.16 105 ALA A O 1
ATOM 821 N N . ARG A 1 106 ? 12.562 -2.846 10.75 1 40.34 106 ARG A N 1
ATOM 822 C CA . ARG A 1 106 ? 13.57 -2.506 9.758 1 40.34 106 ARG A CA 1
ATOM 823 C C . ARG A 1 106 ? 14.672 -1.641 10.367 1 40.34 106 ARG A C 1
ATOM 825 O O . ARG A 1 106 ? 15.766 -1.541 9.82 1 40.34 106 ARG A O 1
ATOM 832 N N . LEU A 1 107 ? 14.391 -0.866 11.289 1 35.97 107 LEU A N 1
ATOM 833 C CA . LEU A 1 107 ? 15.492 -0.187 11.961 1 35.97 107 LEU A CA 1
ATOM 834 C C . LEU A 1 107 ? 16.406 -1.19 12.664 1 35.97 107 LEU A C 1
ATOM 836 O O . LEU A 1 107 ? 17.609 -0.985 12.75 1 35.97 107 LEU A O 1
ATOM 840 N N . ASN A 1 108 ? 15.836 -2.102 13.25 1 35.81 108 ASN A N 1
ATOM 841 C CA . ASN A 1 108 ? 16.688 -3.018 14 1 35.81 108 ASN A CA 1
ATOM 842 C C . ASN A 1 108 ? 17.422 -3.988 13.07 1 35.81 108 ASN A C 1
ATOM 844 O O . ASN A 1 108 ? 18.203 -4.82 13.523 1 35.81 108 ASN A O 1
ATOM 848 N N . ASN A 1 109 ? 16.875 -4.246 11.961 1 34.66 109 ASN A N 1
ATOM 849 C CA . ASN A 1 109 ? 17.75 -5.141 11.227 1 34.66 109 ASN A CA 1
ATOM 850 C C . ASN A 1 109 ? 19.016 -4.422 10.766 1 34.66 109 ASN A C 1
ATOM 852 O O . ASN A 1 109 ? 19.703 -4.895 9.859 1 34.66 109 ASN A O 1
ATOM 856 N N . LYS A 1 110 ? 19.172 -3.168 11.055 1 28.81 110 LYS A N 1
ATOM 857 C CA . LYS A 1 110 ? 20.594 -2.801 10.992 1 28.81 110 LYS A CA 1
ATOM 858 C C . LYS A 1 110 ? 21.359 -3.379 12.18 1 28.81 110 LYS A C 1
ATOM 860 O O . LYS A 1 110 ? 20.875 -3.365 13.312 1 28.81 110 LYS A O 1
ATOM 865 N N . MET B 1 1 ? 23.062 67.938 -9.578 1 32.12 1 MET B N 1
ATOM 866 C CA . MET B 1 1 ? 23.109 66.562 -10.07 1 32.12 1 MET B CA 1
ATOM 867 C C . MET B 1 1 ? 23.031 65.562 -8.914 1 32.12 1 MET B C 1
ATOM 869 O O . MET B 1 1 ? 24.031 65.312 -8.25 1 32.12 1 MET B O 1
ATOM 873 N N . SER B 1 2 ? 22.016 65.688 -8.047 1 38.22 2 SER B N 1
ATOM 874 C CA . SER B 1 2 ? 21.734 65.125 -6.742 1 38.22 2 SER B CA 1
ATOM 875 C C . SER B 1 2 ? 21.562 63.625 -6.84 1 38.22 2 SER B C 1
ATOM 877 O O . SER B 1 2 ? 20.969 63.125 -7.793 1 38.22 2 SER B O 1
ATOM 879 N N . GLU B 1 3 ? 22.516 62.875 -6.25 1 40.97 3 GLU B N 1
ATOM 880 C CA . GLU B 1 3 ? 22.688 61.438 -6.07 1 40.97 3 GLU B CA 1
ATOM 881 C C . GLU B 1 3 ? 21.469 60.812 -5.387 1 40.97 3 GLU B C 1
ATOM 883 O O . GLU B 1 3 ? 21.062 61.25 -4.309 1 40.97 3 GLU B O 1
ATOM 888 N N . ILE B 1 4 ? 20.5 60.281 -6.195 1 43.69 4 ILE B N 1
ATOM 889 C CA . ILE B 1 4 ? 19.328 59.531 -5.785 1 43.69 4 ILE B CA 1
ATOM 890 C C . ILE B 1 4 ? 19.75 58.375 -4.902 1 43.69 4 ILE B C 1
ATOM 892 O O . ILE B 1 4 ? 20.516 57.5 -5.332 1 43.69 4 ILE B O 1
ATOM 896 N N . LYS B 1 5 ? 19.969 58.562 -3.65 1 43.22 5 LYS B N 1
ATOM 897 C CA . LYS B 1 5 ? 20.172 57.531 -2.652 1 43.22 5 LYS B CA 1
ATOM 898 C C . LYS B 1 5 ? 19.031 56.5 -2.707 1 43.22 5 LYS B C 1
ATOM 900 O O . LYS B 1 5 ? 17.875 56.812 -2.453 1 43.22 5 LYS B O 1
ATOM 905 N N . SER B 1 6 ? 19.078 55.562 -3.697 1 36.72 6 SER B N 1
ATOM 906 C CA . SER B 1 6 ? 18.188 54.406 -3.74 1 36.72 6 SER B CA 1
ATOM 907 C C . SER B 1 6 ? 18.266 53.594 -2.449 1 36.72 6 SER B C 1
ATOM 909 O O . SER B 1 6 ? 19.297 53.031 -2.127 1 36.72 6 SER B O 1
ATOM 911 N N . ASP B 1 7 ? 17.766 54.031 -1.356 1 34.09 7 ASP B N 1
ATOM 912 C CA . ASP B 1 7 ? 17.656 53.25 -0.121 1 34.09 7 ASP B CA 1
ATOM 913 C C . ASP B 1 7 ? 16.969 51.938 -0.367 1 34.09 7 ASP B C 1
ATOM 915 O O . ASP B 1 7 ? 15.742 51.875 -0.52 1 34.09 7 ASP B O 1
ATOM 919 N N . LYS B 1 8 ? 17.578 51 -1.165 1 39.88 8 LYS B N 1
ATOM 920 C CA . LYS B 1 8 ? 17.125 49.625 -1.236 1 39.88 8 LYS B CA 1
ATOM 921 C C . LYS B 1 8 ? 17.047 49 0.153 1 39.88 8 LYS B C 1
ATOM 923 O O . LYS B 1 8 ? 18.078 48.781 0.793 1 39.88 8 LYS B O 1
ATOM 928 N N . ASP B 1 9 ? 16.109 49.406 1.002 1 34.91 9 ASP B N 1
ATOM 929 C CA . ASP B 1 9 ? 15.797 48.594 2.172 1 34.91 9 ASP B CA 1
ATOM 930 C C . ASP B 1 9 ? 15.711 47.094 1.804 1 34.91 9 ASP B C 1
ATOM 932 O O . ASP B 1 9 ? 14.781 46.688 1.109 1 34.91 9 ASP B O 1
ATOM 936 N N . PHE B 1 10 ? 16.766 46.375 1.463 1 35.91 10 PHE B N 1
ATOM 937 C CA . PHE B 1 10 ? 16.891 44.906 1.379 1 35.91 10 PHE B CA 1
ATOM 938 C C . PHE B 1 10 ? 16.234 44.25 2.58 1 35.91 10 PHE B C 1
ATOM 940 O O . PHE B 1 10 ? 16.656 44.438 3.719 1 35.91 10 PHE B O 1
ATOM 947 N N . LEU B 1 11 ? 14.922 44 2.527 1 37 11 LEU B N 1
ATOM 948 C CA . LEU B 1 11 ? 14.227 43.156 3.482 1 37 11 LEU B CA 1
ATOM 949 C C . LEU B 1 11 ? 15.109 42 3.92 1 37 11 LEU B C 1
ATOM 951 O O . LEU B 1 11 ? 15.734 41.344 3.084 1 37 11 LEU B O 1
ATOM 955 N N . ASN B 1 12 ? 15.82 42.125 4.984 1 36.56 12 ASN B N 1
ATOM 956 C CA . ASN B 1 12 ? 16.672 41.156 5.652 1 36.56 12 ASN B CA 1
ATOM 957 C C . ASN B 1 12 ? 16.016 39.781 5.707 1 36.56 12 ASN B C 1
ATOM 959 O O . ASN B 1 12 ? 14.891 39.625 6.191 1 36.56 12 ASN B O 1
ATOM 963 N N . PRO B 1 13 ? 16.406 38.812 4.871 1 41.69 13 PRO B N 1
ATOM 964 C CA . PRO B 1 13 ? 15.992 37.406 4.895 1 41.69 13 PRO B CA 1
ATOM 965 C C . PRO B 1 13 ? 15.898 36.844 6.312 1 41.69 13 PRO B C 1
ATOM 967 O O . PRO B 1 13 ? 15.531 35.656 6.5 1 41.69 13 PRO B O 1
ATOM 970 N N . GLU B 1 14 ? 16.5 37.5 7.246 1 40.47 14 GLU B N 1
ATOM 971 C CA . GLU B 1 14 ? 16.578 36.875 8.57 1 40.47 14 GLU B CA 1
ATOM 972 C C . GLU B 1 14 ? 15.188 36.688 9.172 1 40.47 14 GLU B C 1
ATOM 974 O O . GLU B 1 14 ? 15.047 36.156 10.273 1 40.47 14 GLU B O 1
ATOM 979 N N . GLN B 1 15 ? 14.32 37.562 8.828 1 37.5 15 GLN B N 1
ATOM 980 C CA . GLN B 1 15 ? 13.078 37.531 9.602 1 37.5 15 GLN B CA 1
ATOM 981 C C . GLN B 1 15 ? 12.305 36.25 9.352 1 37.5 15 GLN B C 1
ATOM 983 O O . GLN B 1 15 ? 11.078 36.25 9.336 1 37.5 15 GLN B O 1
ATOM 988 N N . ALA B 1 16 ? 12.797 35.375 8.484 1 41.31 16 ALA B N 1
ATOM 989 C CA . ALA B 1 16 ? 11.992 34.156 8.484 1 41.31 16 ALA B CA 1
ATOM 990 C C . ALA B 1 16 ? 11.906 33.562 9.891 1 41.31 16 ALA B C 1
ATOM 992 O O . ALA B 1 16 ? 12.914 33.125 10.445 1 41.31 16 ALA B O 1
ATOM 993 N N . ARG B 1 17 ? 11.156 34.188 10.734 1 41.69 17 ARG B N 1
ATOM 994 C CA . ARG B 1 17 ? 10.93 33.719 12.094 1 41.69 17 ARG B CA 1
ATOM 995 C C . ARG B 1 17 ? 10.695 32.188 12.117 1 41.69 17 ARG B C 1
ATOM 997 O O . ARG B 1 17 ? 10 31.656 11.25 1 41.69 17 ARG B O 1
ATOM 1004 N N . PRO B 1 18 ? 11.648 31.359 12.68 1 43.84 18 PRO B N 1
ATOM 1005 C CA . PRO B 1 18 ? 11.328 29.953 12.922 1 43.84 18 PRO B CA 1
ATOM 1006 C C . PRO B 1 18 ? 9.875 29.734 13.336 1 43.84 18 PRO B C 1
ATOM 1008 O O . PRO B 1 18 ? 9.258 30.625 13.922 1 43.84 18 PRO B O 1
ATOM 1011 N N . CYS B 1 19 ? 9.148 29.172 12.445 1 45.59 19 CYS B N 1
ATOM 1012 C CA . CYS B 1 19 ? 7.805 28.859 12.922 1 45.59 19 CYS B CA 1
ATOM 1013 C C . CYS B 1 19 ? 7.809 28.609 14.422 1 45.59 19 CYS B C 1
ATOM 1015 O O . CYS B 1 19 ? 8.531 27.734 14.906 1 45.59 19 CYS B O 1
ATOM 1017 N N . SER B 1 20 ? 7.887 29.531 15.227 1 47.19 20 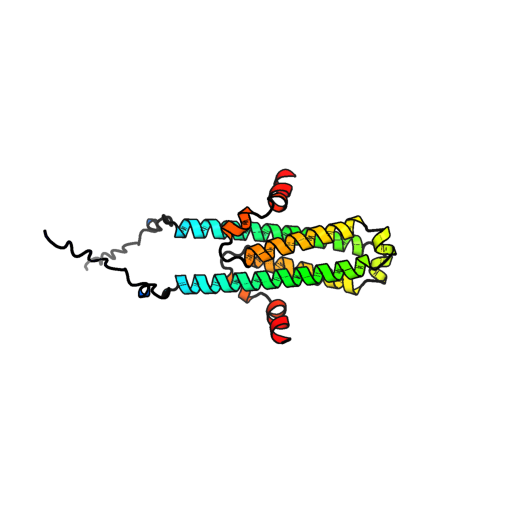SER B N 1
ATOM 1018 C CA . SER B 1 20 ? 8.047 29.406 16.672 1 47.19 20 SER B CA 1
ATOM 1019 C C . SER B 1 20 ? 6.859 28.688 17.297 1 47.19 20 SER B C 1
ATOM 1021 O O . SER B 1 20 ? 6.938 28.219 18.438 1 47.19 20 SER B O 1
ATOM 1023 N N . GLY B 1 21 ? 5.566 28.562 16.656 1 47.47 21 GLY B N 1
ATOM 1024 C CA . GLY B 1 21 ? 4.348 28.188 17.359 1 47.47 21 GLY B CA 1
ATOM 1025 C C . GLY B 1 21 ? 3.906 26.766 17.047 1 47.47 21 GLY B C 1
ATOM 1026 O O . GLY B 1 21 ? 4.602 26.031 16.344 1 47.47 21 GLY B O 1
ATOM 1027 N N . ASP B 1 22 ? 2.766 26.203 17.953 1 52.72 22 ASP B N 1
ATOM 1028 C CA . ASP B 1 22 ? 2.098 24.906 17.938 1 52.72 22 ASP B CA 1
ATOM 1029 C C . ASP B 1 22 ? 1.819 24.453 16.5 1 52.72 22 ASP B C 1
ATOM 1031 O O . ASP B 1 22 ? 1.923 23.266 16.188 1 52.72 22 ASP B O 1
ATOM 1035 N N . LEU B 1 23 ? 1.593 25.531 15.727 1 54.28 23 LEU B N 1
ATOM 1036 C CA . LEU B 1 23 ? 1.265 25.203 14.344 1 54.28 23 LEU B CA 1
ATOM 1037 C C . LEU B 1 23 ? 2.488 24.688 13.602 1 54.28 23 LEU B C 1
ATOM 1039 O O . LEU B 1 23 ? 2.381 23.75 12.805 1 54.28 23 LEU B O 1
ATOM 1043 N N . CYS B 1 24 ? 3.623 25.375 13.875 1 55.34 24 CYS B N 1
ATOM 1044 C CA . CYS B 1 24 ? 4.852 24.922 13.227 1 55.34 24 CYS B CA 1
ATOM 1045 C C . CYS B 1 24 ? 5.223 23.516 13.672 1 55.34 24 CYS B C 1
ATOM 1047 O O . CYS B 1 24 ? 5.664 22.703 12.852 1 55.34 24 CYS B O 1
ATOM 1049 N N . LYS B 1 25 ? 5.109 23.328 14.93 1 57.62 25 LYS B N 1
ATOM 1050 C CA . LYS B 1 25 ? 5.398 22 15.445 1 57.62 25 LYS B CA 1
ATOM 1051 C C . LYS B 1 25 ? 4.469 20.953 14.828 1 57.62 25 LYS B C 1
ATOM 1053 O O . LYS B 1 25 ? 4.91 19.859 14.461 1 57.62 25 LYS B O 1
ATOM 1058 N N . ASN B 1 26 ? 3.207 21.344 14.734 1 62.59 26 ASN B N 1
ATOM 1059 C CA . ASN B 1 26 ? 2.232 20.438 14.133 1 62.59 26 ASN B CA 1
ATOM 1060 C C . ASN B 1 26 ? 2.545 20.172 12.664 1 62.59 26 ASN B C 1
ATOM 1062 O O . ASN B 1 26 ? 2.416 19.047 12.188 1 62.59 26 ASN B O 1
ATOM 1066 N N . ASN B 1 27 ? 3.119 21.25 12.008 1 68.81 27 ASN B N 1
ATOM 1067 C CA . ASN B 1 27 ? 3.461 21.078 10.594 1 68.81 27 ASN B CA 1
ATOM 1068 C C . ASN B 1 27 ? 4.66 20.156 10.414 1 68.81 27 ASN B C 1
ATOM 1070 O O . ASN B 1 27 ? 4.676 19.328 9.5 1 68.81 27 ASN B O 1
ATOM 1074 N N . ARG B 1 28 ? 5.707 20.328 11.352 1 71.69 28 ARG B N 1
ATOM 1075 C CA . ARG B 1 28 ? 6.879 19.453 11.281 1 71.69 28 ARG B CA 1
ATOM 1076 C C . ARG B 1 28 ? 6.512 18.016 11.594 1 71.69 28 ARG B C 1
ATOM 1078 O O . ARG B 1 28 ? 6.98 17.094 10.93 1 71.69 28 ARG B O 1
ATOM 1085 N N . ALA B 1 29 ? 5.711 17.844 12.641 1 74.19 29 ALA B N 1
ATOM 1086 C CA . ALA B 1 29 ? 5.281 16.5 13.031 1 74.19 29 ALA B CA 1
ATOM 1087 C C . ALA B 1 29 ? 4.477 15.844 11.914 1 74.19 29 ALA B C 1
ATOM 1089 O O . ALA B 1 29 ? 4.641 14.648 11.641 1 74.19 29 ALA B O 1
ATOM 1090 N N . THR B 1 30 ? 3.695 16.594 11.219 1 75.81 30 THR B N 1
ATOM 1091 C CA . THR B 1 30 ? 2.881 16.062 10.133 1 75.81 30 THR B CA 1
ATOM 1092 C C . THR B 1 30 ? 3.754 15.68 8.938 1 75.81 30 THR B C 1
ATOM 1094 O O . THR B 1 30 ? 3.551 14.633 8.32 1 75.81 30 THR B O 1
ATOM 1097 N N . THR B 1 31 ? 4.766 16.547 8.703 1 80.25 31 THR B N 1
ATOM 1098 C CA . THR B 1 31 ? 5.68 16.25 7.602 1 80.25 31 THR B CA 1
ATOM 1099 C C . THR B 1 31 ? 6.445 14.953 7.871 1 80.25 31 THR B C 1
ATOM 1101 O O . THR B 1 31 ? 6.609 14.125 6.969 1 80.25 31 THR B O 1
ATOM 1104 N N . LEU B 1 32 ? 6.922 14.82 9.102 1 83 32 LEU B N 1
ATOM 1105 C CA . LEU B 1 32 ? 7.645 13.609 9.469 1 83 32 LEU B CA 1
ATOM 1106 C C . LEU B 1 32 ? 6.746 12.383 9.352 1 83 32 LEU B C 1
ATOM 1108 O O . LEU B 1 32 ? 7.195 11.32 8.922 1 83 32 LEU B O 1
ATOM 1112 N N . LEU B 1 33 ? 5.523 12.508 9.742 1 83.44 33 LEU B N 1
ATOM 1113 C CA . LEU B 1 33 ? 4.578 11.406 9.625 1 83.44 33 LEU B CA 1
ATOM 1114 C C . LEU B 1 33 ? 4.398 10.992 8.172 1 83.44 33 LEU B C 1
ATOM 1116 O O . LEU B 1 33 ? 4.391 9.797 7.855 1 83.44 33 LEU B O 1
ATOM 1120 N N . PHE B 1 34 ? 4.395 11.969 7.289 1 84.44 34 PHE B N 1
ATOM 1121 C CA . PHE B 1 34 ? 4.23 11.672 5.871 1 84.44 34 PHE B CA 1
ATOM 1122 C C . PHE B 1 34 ? 5.445 10.93 5.328 1 84.44 34 PHE B C 1
ATOM 1124 O O . PHE B 1 34 ? 5.301 9.992 4.543 1 84.44 34 PHE B O 1
ATOM 1131 N N . LYS B 1 35 ? 6.547 11.289 5.781 1 86.81 35 LYS B N 1
ATOM 1132 C CA . LYS B 1 35 ? 7.766 10.625 5.332 1 86.81 35 LYS B CA 1
ATOM 1133 C C . LYS B 1 35 ? 7.828 9.188 5.852 1 86.81 35 LYS B C 1
ATOM 1135 O O . LYS B 1 35 ? 8.258 8.281 5.133 1 86.81 35 LYS B O 1
ATOM 1140 N N . LYS B 1 36 ? 7.352 9.023 7.027 1 87.06 36 LYS B N 1
ATOM 1141 C CA . LYS B 1 36 ? 7.336 7.68 7.594 1 87.06 36 LYS B CA 1
ATOM 1142 C C . LYS B 1 36 ? 6.324 6.793 6.875 1 87.06 36 LYS B C 1
ATOM 1144 O O . LYS B 1 36 ? 6.594 5.617 6.617 1 87.06 36 LYS B O 1
ATOM 1149 N N . LEU B 1 37 ? 5.238 7.359 6.59 1 90.81 37 LEU B N 1
ATOM 1150 C CA . LEU B 1 37 ? 4.227 6.598 5.859 1 90.81 37 LEU B CA 1
ATOM 1151 C C . LEU B 1 37 ? 4.715 6.254 4.457 1 90.81 37 LEU B C 1
ATOM 1153 O O . LEU B 1 37 ? 4.5 5.141 3.977 1 90.81 37 LEU B O 1
ATOM 1157 N N . ALA B 1 38 ? 5.371 7.219 3.854 1 91.88 38 ALA B N 1
ATOM 1158 C CA . ALA B 1 38 ? 5.941 6.965 2.531 1 91.88 38 ALA B CA 1
ATOM 1159 C C . ALA B 1 38 ? 6.93 5.805 2.574 1 91.88 38 ALA B C 1
ATOM 1161 O O . ALA B 1 38 ? 6.906 4.93 1.703 1 91.88 38 ALA B O 1
ATOM 1162 N N . ALA B 1 39 ? 7.715 5.781 3.559 1 91.25 39 ALA B N 1
ATOM 1163 C CA . ALA B 1 39 ? 8.703 4.715 3.717 1 91.25 39 ALA B CA 1
ATOM 1164 C C . ALA B 1 39 ? 8.023 3.367 3.939 1 91.25 39 ALA B C 1
ATOM 1166 O O . ALA B 1 39 ? 8.461 2.346 3.406 1 91.25 39 ALA B O 1
ATOM 1167 N N . GLU B 1 40 ? 6.941 3.418 4.711 1 92.12 40 GLU B N 1
ATOM 1168 C CA . GLU B 1 40 ? 6.211 2.178 4.957 1 92.12 40 GLU B CA 1
ATOM 1169 C C . GLU B 1 40 ? 5.57 1.649 3.676 1 92.12 40 GLU B C 1
ATOM 1171 O O . GLU B 1 40 ? 5.617 0.448 3.402 1 92.12 40 GLU B O 1
ATOM 1176 N N . VAL B 1 41 ? 5.074 2.51 2.883 1 94.19 41 VAL B N 1
ATOM 1177 C CA . VAL B 1 41 ? 4.477 2.113 1.611 1 94.19 41 VAL B CA 1
ATOM 1178 C C . VAL B 1 41 ? 5.555 1.544 0.691 1 94.19 41 VAL B C 1
ATOM 1180 O O . VAL B 1 41 ? 5.336 0.534 0.018 1 94.19 41 VAL B O 1
ATOM 1183 N N . ALA B 1 42 ? 6.68 2.139 0.681 1 94.62 42 ALA B N 1
ATOM 1184 C CA . ALA B 1 42 ? 7.789 1.66 -0.139 1 94.62 42 ALA B CA 1
ATOM 1185 C C . ALA B 1 42 ? 8.242 0.275 0.31 1 94.62 42 ALA B C 1
ATOM 1187 O O . ALA B 1 42 ? 8.602 -0.568 -0.518 1 94.62 42 ALA B O 1
ATOM 1188 N N . LEU B 1 43 ? 8.203 0.018 1.583 1 93.19 43 LEU B N 1
ATOM 1189 C CA . LEU B 1 43 ? 8.555 -1.298 2.104 1 93.19 43 LEU B CA 1
ATOM 1190 C C . LEU B 1 43 ? 7.535 -2.346 1.672 1 93.19 43 LEU B C 1
ATOM 1192 O O . LEU B 1 43 ? 7.906 -3.449 1.267 1 93.19 43 LEU B O 1
ATOM 1196 N N . VAL B 1 44 ? 6.285 -1.949 1.785 1 95.69 44 VAL B N 1
ATOM 1197 C CA . VAL B 1 44 ? 5.238 -2.865 1.344 1 95.69 44 VAL B CA 1
ATOM 1198 C C . VAL B 1 44 ? 5.398 -3.154 -0.147 1 95.69 44 VAL B C 1
ATOM 1200 O O . VAL B 1 44 ? 5.277 -4.305 -0.579 1 95.69 44 VAL B O 1
ATOM 1203 N N . ARG B 1 45 ? 5.688 -2.094 -0.922 1 96.44 45 ARG B N 1
ATOM 1204 C CA . ARG B 1 45 ? 5.93 -2.289 -2.348 1 96.44 45 ARG B CA 1
ATOM 1205 C C . ARG B 1 45 ? 7.059 -3.293 -2.576 1 96.44 45 ARG B C 1
ATOM 1207 O O . ARG B 1 45 ? 6.941 -4.18 -3.424 1 96.44 45 ARG B O 1
ATOM 1214 N N . HIS B 1 46 ? 8.133 -3.172 -1.862 1 96.56 46 HIS B N 1
ATOM 1215 C CA . HIS B 1 46 ? 9.273 -4.082 -1.972 1 96.56 46 HIS B CA 1
ATOM 1216 C C . HIS B 1 46 ? 8.867 -5.512 -1.644 1 96.56 46 HIS B C 1
ATOM 1218 O O . HIS B 1 46 ? 9.273 -6.453 -2.33 1 96.56 46 HIS B O 1
ATOM 1224 N N . ASP B 1 47 ? 8.07 -5.668 -0.594 1 95.81 47 ASP B N 1
ATOM 1225 C CA . ASP B 1 47 ? 7.594 -7 -0.231 1 95.81 47 ASP B CA 1
ATOM 1226 C C . ASP B 1 47 ? 6.742 -7.602 -1.347 1 95.81 47 ASP B C 1
ATOM 1228 O O . ASP B 1 47 ? 6.883 -8.781 -1.673 1 95.81 47 ASP B O 1
ATOM 1232 N N . VAL B 1 48 ? 5.875 -6.816 -1.972 1 97.94 48 VAL B N 1
ATOM 1233 C CA . VAL B 1 48 ? 5.031 -7.281 -3.066 1 97.94 48 VAL B CA 1
ATOM 1234 C C . VAL B 1 48 ? 5.898 -7.672 -4.258 1 97.94 48 VAL B C 1
ATOM 1236 O O . VAL B 1 48 ? 5.668 -8.711 -4.891 1 97.94 48 VAL B O 1
ATOM 1239 N N . GLU B 1 49 ? 6.887 -6.844 -4.574 1 97.5 49 GLU B N 1
ATOM 1240 C CA . GLU B 1 49 ? 7.805 -7.152 -5.668 1 97.5 49 GLU B CA 1
ATOM 1241 C C . GLU B 1 49 ? 8.539 -8.469 -5.422 1 97.5 49 GLU B C 1
ATOM 1243 O O . GLU B 1 49 ? 8.711 -9.273 -6.34 1 97.5 49 GLU B O 1
ATOM 1248 N N . HIS B 1 50 ? 8.906 -8.648 -4.215 1 96.94 50 HIS B N 1
ATOM 1249 C CA . HIS B 1 50 ? 9.586 -9.883 -3.85 1 96.94 50 HIS B CA 1
ATOM 1250 C C . HIS B 1 50 ? 8.695 -11.094 -4.074 1 96.94 50 HIS B C 1
ATOM 1252 O O . HIS B 1 50 ? 9.133 -12.102 -4.641 1 96.94 50 HIS B O 1
ATOM 1258 N N . LEU B 1 51 ? 7.406 -11.062 -3.625 1 97.31 51 LEU B N 1
ATOM 1259 C CA . LEU B 1 51 ? 6.453 -12.141 -3.857 1 97.31 51 LEU B CA 1
ATOM 1260 C C . LEU B 1 51 ? 6.297 -12.414 -5.348 1 97.31 51 LEU B C 1
ATOM 1262 O O . LEU B 1 51 ? 6.258 -13.578 -5.77 1 97.31 51 LEU B O 1
ATOM 1266 N N . SER B 1 52 ? 6.18 -11.297 -6.133 1 97.38 52 SER B N 1
ATOM 1267 C CA . SER B 1 52 ? 5.992 -11.43 -7.574 1 97.38 52 SER B CA 1
ATOM 1268 C C . SER B 1 52 ? 7.172 -12.156 -8.219 1 97.38 52 SER B C 1
ATOM 1270 O O . SER B 1 52 ? 6.984 -12.992 -9.102 1 97.38 52 SER B O 1
ATOM 1272 N N . VAL B 1 53 ? 8.383 -11.867 -7.848 1 97.31 53 VAL B N 1
ATOM 1273 C CA . VAL B 1 53 ? 9.586 -12.484 -8.406 1 97.31 53 VAL B CA 1
ATOM 1274 C C . VAL B 1 53 ? 9.578 -13.977 -8.117 1 97.31 53 VAL B C 1
ATOM 1276 O O . VAL B 1 53 ? 9.859 -14.789 -9 1 97.31 53 VAL B O 1
ATOM 1279 N N . ILE B 1 54 ? 9.242 -14.336 -6.898 1 97.69 54 ILE B N 1
ATOM 1280 C CA . ILE B 1 54 ? 9.172 -15.742 -6.52 1 97.69 54 ILE B CA 1
ATOM 1281 C C . ILE B 1 54 ? 8.148 -16.469 -7.383 1 97.69 54 ILE B C 1
ATOM 1283 O O . ILE B 1 54 ? 8.438 -17.516 -7.961 1 97.69 54 ILE B O 1
ATOM 1287 N N . LEU B 1 55 ? 6.973 -15.93 -7.488 1 97.38 55 LEU B N 1
ATOM 1288 C CA . LEU B 1 55 ? 5.879 -16.578 -8.211 1 97.38 55 LEU B CA 1
ATOM 1289 C C . LEU B 1 55 ? 6.156 -16.594 -9.711 1 97.38 55 LEU B C 1
ATOM 1291 O O . LEU B 1 55 ? 5.844 -17.562 -10.391 1 97.38 55 LEU B O 1
ATOM 1295 N N . CYS B 1 56 ? 6.746 -15.539 -10.25 1 97.06 56 CYS B N 1
ATOM 1296 C CA . CYS B 1 56 ? 7.078 -15.477 -11.664 1 97.06 56 CYS B CA 1
ATOM 1297 C C . CYS B 1 56 ? 8.148 -16.5 -12.023 1 97.06 56 CYS B C 1
ATOM 1299 O O . CYS B 1 56 ? 8.273 -16.891 -13.188 1 97.06 56 CYS B O 1
ATOM 1301 N N . GLY B 1 57 ? 8.875 -16.969 -11.055 1 97.31 57 GLY B N 1
ATOM 1302 C CA . GLY B 1 57 ? 9.914 -17.969 -11.266 1 97.31 57 GLY B CA 1
ATOM 1303 C C . GLY B 1 57 ? 9.383 -19.375 -11.266 1 97.31 57 GLY B C 1
ATOM 1304 O O . GLY B 1 57 ? 10.117 -20.328 -11.562 1 97.31 57 GLY B O 1
ATOM 1305 N N . ASP B 1 58 ? 8.18 -19.562 -10.938 1 97.12 58 ASP B N 1
ATOM 1306 C CA . ASP B 1 58 ? 7.555 -20.875 -10.898 1 97.12 58 ASP B CA 1
ATOM 1307 C C . ASP B 1 58 ? 6.73 -21.125 -12.164 1 97.12 58 ASP B C 1
ATOM 1309 O O . ASP B 1 58 ? 5.695 -20.5 -12.375 1 97.12 58 ASP B O 1
ATOM 1313 N N . SER B 1 59 ? 7.176 -22.203 -12.992 1 96.94 59 SER B N 1
ATOM 1314 C CA . SER B 1 59 ? 6.578 -22.469 -14.297 1 96.94 59 SER B CA 1
ATOM 1315 C C . SER B 1 59 ? 5.094 -22.797 -14.172 1 96.94 59 SER B C 1
ATOM 1317 O O . SER B 1 59 ? 4.293 -22.438 -15.023 1 96.94 59 SER B O 1
ATOM 1319 N N . TYR B 1 60 ? 4.75 -23.5 -13.195 1 97.94 60 TYR B N 1
ATOM 1320 C CA . TYR B 1 60 ? 3.346 -23.844 -12.977 1 97.94 60 TYR B CA 1
ATOM 1321 C C . TYR B 1 60 ? 2.508 -22.578 -12.789 1 97.94 60 TYR B C 1
ATOM 1323 O O . TYR B 1 60 ? 1.44 -22.438 -13.391 1 97.94 60 TYR B O 1
ATOM 1331 N N . VAL B 1 61 ? 3.008 -21.578 -11.945 1 97.75 61 VAL B N 1
ATOM 1332 C CA . VAL B 1 61 ? 2.273 -20.359 -11.648 1 97.75 61 VAL B CA 1
ATOM 1333 C C . VAL B 1 61 ? 2.186 -19.5 -12.906 1 97.75 61 VAL B C 1
ATOM 1335 O O . VAL B 1 61 ? 1.123 -18.953 -13.227 1 97.75 61 VAL B O 1
ATOM 1338 N N . VAL B 1 62 ? 3.279 -19.375 -13.625 1 97.38 62 VAL B N 1
ATOM 1339 C CA . VAL B 1 62 ? 3.318 -18.578 -14.844 1 97.38 62 VAL B CA 1
ATOM 1340 C C . VAL B 1 62 ? 2.301 -19.109 -15.844 1 97.38 62 VAL B C 1
ATOM 1342 O O . VAL B 1 62 ? 1.649 -18.328 -16.547 1 97.38 62 VAL B O 1
ATOM 1345 N N . GLU B 1 63 ? 2.111 -20.359 -15.898 1 97.31 63 GLU B N 1
ATOM 1346 C CA . GLU B 1 63 ? 1.237 -20.984 -16.891 1 97.31 63 GLU B CA 1
ATOM 1347 C C . GLU B 1 63 ? -0.225 -20.906 -16.453 1 97.31 63 GLU B C 1
ATOM 1349 O O . GLU B 1 63 ? -1.117 -20.781 -17.297 1 97.31 63 GLU B O 1
ATOM 1354 N N . ASN B 1 64 ? -0.497 -20.922 -15.195 1 96.88 64 ASN B N 1
ATOM 1355 C CA . ASN B 1 64 ? -1.863 -21.125 -14.727 1 96.88 64 ASN B CA 1
ATOM 1356 C C . ASN B 1 64 ? -2.428 -19.875 -14.062 1 96.88 64 ASN B C 1
ATOM 1358 O O . ASN B 1 64 ? -3.635 -19.766 -13.836 1 96.88 64 ASN B O 1
ATOM 1362 N N . HIS B 1 65 ? -1.561 -18.891 -13.781 1 97.06 65 HIS B N 1
ATOM 1363 C CA . HIS B 1 65 ? -2 -17.719 -13.039 1 97.06 65 HIS B CA 1
ATOM 1364 C C . HIS B 1 65 ? -1.43 -16.438 -13.648 1 97.06 65 HIS B C 1
ATOM 1366 O O . HIS B 1 65 ? -0.959 -15.555 -12.93 1 97.06 65 HIS B O 1
ATOM 1372 N N . VAL B 1 66 ? -1.472 -16.328 -14.953 1 95.25 66 VAL B N 1
ATOM 1373 C CA . VAL B 1 66 ? -0.909 -15.195 -15.688 1 95.25 66 VAL B CA 1
ATOM 1374 C C . VAL B 1 66 ? -1.593 -13.906 -15.258 1 95.25 66 VAL B C 1
ATOM 1376 O O . VAL B 1 66 ? -0.931 -12.883 -15.055 1 95.25 66 VAL B O 1
ATOM 1379 N N . SER B 1 67 ? -2.867 -13.93 -15.086 1 95.44 67 SER B N 1
ATOM 1380 C CA . SER B 1 67 ? -3.623 -12.742 -14.703 1 95.44 67 SER B CA 1
ATOM 1381 C C . SER B 1 67 ? -3.209 -12.242 -13.328 1 95.44 67 SER B C 1
ATOM 1383 O O . SER B 1 67 ? -3.145 -11.031 -13.094 1 95.44 67 SER B O 1
ATOM 1385 N N . VAL B 1 68 ? -2.918 -13.164 -12.406 1 96.12 68 VAL B N 1
ATOM 1386 C CA . VAL B 1 68 ? -2.465 -12.805 -11.07 1 96.12 68 VAL B CA 1
ATOM 1387 C C . VAL B 1 68 ? -1.12 -12.086 -11.156 1 96.12 68 VAL B C 1
ATOM 1389 O O . VAL B 1 68 ? -0.91 -11.07 -10.484 1 96.12 68 VAL B O 1
ATOM 1392 N N . LEU B 1 69 ? -0.223 -12.547 -12.023 1 96.25 69 LEU B N 1
ATOM 1393 C CA . LEU B 1 69 ? 1.101 -11.961 -12.18 1 96.25 69 LEU B CA 1
ATOM 1394 C C . LEU B 1 69 ? 0.997 -10.539 -12.734 1 96.25 69 LEU B C 1
ATOM 1396 O O . LEU B 1 69 ? 1.76 -9.656 -12.336 1 96.25 69 LEU B O 1
ATOM 1400 N N . GLN B 1 70 ? 0.002 -10.391 -13.602 1 93.81 70 GLN B N 1
ATOM 1401 C CA . GLN B 1 70 ? -0.228 -9.055 -14.141 1 93.81 70 GLN B CA 1
ATOM 1402 C C . GLN B 1 70 ? -0.777 -8.117 -13.07 1 93.81 70 GLN B C 1
ATOM 1404 O O . GLN B 1 70 ? -0.422 -6.934 -13.031 1 93.81 70 GLN B O 1
ATOM 1409 N N . ASP B 1 71 ? -1.589 -8.602 -12.258 1 95.06 71 ASP B N 1
ATOM 1410 C CA . ASP B 1 71 ? -2.16 -7.793 -11.188 1 95.06 71 ASP B CA 1
ATOM 1411 C C . ASP B 1 71 ? -1.077 -7.32 -10.219 1 95.06 71 ASP B C 1
ATOM 1413 O O . ASP B 1 71 ? -1.153 -6.211 -9.688 1 95.06 71 ASP B O 1
ATOM 1417 N N . PHE B 1 72 ? 0.036 -8.055 -10.016 1 96.38 72 PHE B N 1
ATOM 1418 C CA . PHE B 1 72 ? 1.16 -7.633 -9.188 1 96.38 72 PHE B CA 1
ATOM 1419 C C . PHE B 1 72 ? 1.811 -6.375 -9.758 1 96.38 72 PHE B C 1
ATOM 1421 O O . PHE B 1 72 ? 2.117 -5.441 -9.008 1 96.38 72 PHE B O 1
ATOM 1428 N N . ASP B 1 73 ? 1.954 -6.375 -11.055 1 92.75 73 ASP B N 1
ATOM 1429 C CA . ASP B 1 73 ? 2.584 -5.227 -11.695 1 92.75 73 ASP B CA 1
ATOM 1430 C C . ASP B 1 73 ? 1.772 -3.953 -11.469 1 92.75 73 ASP B C 1
ATOM 1432 O O . ASP B 1 73 ? 2.328 -2.914 -11.109 1 92.75 73 ASP B O 1
ATOM 1436 N N . HIS B 1 74 ? 0.458 -4.086 -11.578 1 93.12 74 HIS B N 1
ATOM 1437 C CA . HIS B 1 74 ? -0.442 -2.961 -11.359 1 93.12 74 HIS B CA 1
ATOM 1438 C C . HIS B 1 74 ? -0.408 -2.498 -9.906 1 93.12 74 HIS B C 1
ATOM 1440 O O . HIS B 1 74 ? -0.373 -1.297 -9.641 1 93.12 74 HIS B O 1
ATOM 1446 N N . ILE B 1 75 ? -0.378 -3.455 -8.992 1 96.56 75 ILE B N 1
ATOM 1447 C CA . ILE B 1 75 ? -0.356 -3.154 -7.562 1 96.56 75 ILE B CA 1
ATOM 1448 C C . ILE B 1 75 ? 0.939 -2.428 -7.207 1 96.56 75 ILE B C 1
ATOM 1450 O O . ILE B 1 75 ? 0.914 -1.388 -6.543 1 96.56 75 ILE B O 1
ATOM 1454 N N . THR B 1 76 ? 2.094 -2.902 -7.719 1 96.69 76 THR B N 1
ATOM 1455 C CA . THR B 1 76 ? 3.389 -2.312 -7.395 1 96.69 76 THR B CA 1
ATOM 1456 C C . THR B 1 76 ? 3.49 -0.895 -7.949 1 96.69 76 THR B C 1
ATOM 1458 O O . THR B 1 76 ? 4.043 -0.006 -7.297 1 96.69 76 THR B O 1
ATOM 1461 N N . GLN B 1 77 ? 2.949 -0.704 -9.055 1 92.94 77 GLN B N 1
ATOM 1462 C CA . GLN B 1 77 ? 2.967 0.624 -9.664 1 92.94 77 GLN B CA 1
ATOM 1463 C C . GLN B 1 77 ? 2.141 1.613 -8.844 1 92.94 77 GLN B C 1
ATOM 1465 O O . GLN B 1 77 ? 2.576 2.74 -8.602 1 92.94 77 GLN B O 1
ATOM 1470 N N . ARG B 1 78 ? 0.998 1.178 -8.414 1 93.5 78 ARG B N 1
ATOM 1471 C CA . ARG B 1 78 ? 0.125 2.033 -7.621 1 93.5 78 ARG B CA 1
ATOM 1472 C C . ARG B 1 78 ? 0.764 2.369 -6.277 1 93.5 78 ARG B C 1
ATOM 1474 O O . ARG B 1 78 ? 0.699 3.514 -5.824 1 93.5 78 ARG B O 1
ATOM 1481 N N . LEU B 1 79 ? 1.383 1.403 -5.684 1 95.25 79 LEU B N 1
ATOM 1482 C CA . LEU B 1 79 ? 2.078 1.631 -4.422 1 95.25 79 LEU B CA 1
ATOM 1483 C C . LEU B 1 79 ? 3.221 2.623 -4.602 1 95.25 79 LEU B C 1
ATOM 1485 O O . LEU B 1 79 ? 3.457 3.471 -3.736 1 95.25 79 LEU B O 1
ATOM 1489 N N . ALA B 1 80 ? 3.908 2.602 -5.715 1 94.88 80 ALA B N 1
ATOM 1490 C CA . ALA B 1 80 ? 4.98 3.549 -6.008 1 94.88 80 ALA B CA 1
ATOM 1491 C C . ALA B 1 80 ? 4.445 4.973 -6.102 1 94.88 80 ALA B C 1
ATOM 1493 O O . ALA B 1 80 ? 5.027 5.902 -5.539 1 94.88 80 ALA B O 1
ATOM 1494 N N . ILE B 1 81 ? 3.354 5.113 -6.75 1 92.81 81 ILE B N 1
ATOM 1495 C CA . ILE B 1 81 ? 2.736 6.422 -6.938 1 92.81 81 ILE B CA 1
ATOM 1496 C C . ILE B 1 81 ? 2.312 6.988 -5.586 1 92.81 81 ILE B C 1
ATOM 1498 O O . ILE B 1 81 ? 2.578 8.156 -5.285 1 92.81 81 ILE B O 1
ATOM 1502 N N . ILE B 1 82 ? 1.705 6.168 -4.777 1 92.88 82 ILE B N 1
ATOM 1503 C CA . ILE B 1 82 ? 1.247 6.602 -3.463 1 92.88 82 ILE B CA 1
ATOM 1504 C C . ILE B 1 82 ? 2.441 7.043 -2.619 1 92.88 82 ILE B C 1
ATOM 1506 O O . ILE B 1 82 ? 2.398 8.094 -1.975 1 92.88 82 ILE B O 1
ATOM 1510 N N . ALA B 1 83 ? 3.488 6.262 -2.604 1 92.94 83 ALA B N 1
ATOM 1511 C CA . ALA B 1 83 ? 4.684 6.613 -1.844 1 92.94 83 ALA B CA 1
ATOM 1512 C C . ALA B 1 83 ? 5.27 7.941 -2.322 1 92.94 83 ALA B C 1
ATOM 1514 O O . ALA B 1 83 ? 5.676 8.773 -1.512 1 92.94 83 ALA B O 1
ATOM 1515 N N . ASP B 1 84 ? 5.297 8.125 -3.637 1 92.25 84 ASP B N 1
ATOM 1516 C CA . ASP B 1 84 ? 5.832 9.359 -4.215 1 92.25 84 ASP B CA 1
ATOM 1517 C C . ASP B 1 84 ? 5.02 10.57 -3.768 1 92.25 84 ASP B C 1
ATOM 1519 O O . ASP B 1 84 ? 5.586 11.625 -3.451 1 92.25 84 ASP B O 1
ATOM 1523 N N . ILE B 1 85 ? 3.768 10.383 -3.752 1 91.44 85 ILE B N 1
ATOM 1524 C CA . ILE B 1 85 ? 2.898 11.477 -3.332 1 91.44 85 ILE B CA 1
ATOM 1525 C C . ILE B 1 85 ? 3.154 11.805 -1.863 1 91.44 85 ILE B C 1
ATOM 1527 O O . ILE B 1 85 ? 3.287 12.977 -1.496 1 91.44 85 ILE B O 1
ATOM 1531 N N . LEU B 1 86 ? 3.246 10.812 -1.043 1 90.44 86 LEU B N 1
ATOM 1532 C CA . LEU B 1 86 ? 3.453 10.992 0.39 1 90.44 86 LEU B CA 1
ATOM 1533 C C . LEU B 1 86 ? 4.801 11.641 0.668 1 90.44 86 LEU B C 1
ATOM 1535 O O . LEU B 1 86 ? 4.945 12.398 1.636 1 90.44 86 LEU B O 1
ATOM 1539 N N . GLN B 1 87 ? 5.781 11.422 -0.166 1 91.56 87 GLN B N 1
ATOM 1540 C CA . GLN B 1 87 ? 7.137 11.914 0.048 1 91.56 87 GLN B CA 1
ATOM 1541 C C . GLN B 1 87 ? 7.297 13.336 -0.498 1 91.56 87 GLN B C 1
ATOM 1543 O O . GLN B 1 87 ? 8.242 14.039 -0.141 1 91.56 87 GLN B O 1
ATOM 1548 N N . ALA B 1 88 ? 6.402 13.68 -1.357 1 88.88 88 ALA B N 1
ATOM 1549 C CA . ALA B 1 88 ? 6.539 14.953 -2.053 1 88.88 88 ALA B CA 1
ATOM 1550 C C . ALA B 1 88 ? 6.418 16.125 -1.082 1 88.88 88 ALA B C 1
ATOM 1552 O O . ALA B 1 88 ? 5.633 16.078 -0.129 1 88.88 88 ALA B O 1
ATOM 1553 N N . ASP B 1 89 ? 7.184 17.203 -1.279 1 86.12 89 ASP B N 1
ATOM 1554 C CA . ASP B 1 89 ? 7.074 18.438 -0.489 1 86.12 89 ASP B CA 1
ATOM 1555 C C . ASP B 1 89 ? 5.738 19.125 -0.737 1 86.12 89 ASP B C 1
ATOM 1557 O O . ASP B 1 89 ? 5.113 19.641 0.196 1 86.12 89 ASP B O 1
ATOM 1561 N N . ASP B 1 90 ? 5.406 19.266 -1.953 1 84.56 90 ASP B N 1
ATOM 1562 C CA . ASP B 1 90 ? 4.086 19.75 -2.342 1 84.56 90 ASP B CA 1
ATOM 1563 C C . ASP B 1 90 ? 3.199 18.609 -2.832 1 84.56 90 ASP B C 1
ATOM 1565 O O . ASP B 1 90 ? 3.191 18.281 -4.023 1 84.56 90 ASP B O 1
ATOM 1569 N N . ARG B 1 91 ? 2.424 18.109 -1.939 1 81.69 91 ARG B N 1
ATOM 1570 C CA . ARG B 1 91 ? 1.629 16.906 -2.213 1 81.69 91 ARG B CA 1
ATOM 1571 C C . ARG B 1 91 ? 0.463 17.234 -3.143 1 81.69 91 ARG B C 1
ATOM 1573 O O . ARG B 1 91 ? 0.069 16.391 -3.961 1 81.69 91 ARG B O 1
ATOM 1580 N N . LEU B 1 92 ? -0.02 18.422 -3.096 1 79.25 92 LEU B N 1
ATOM 1581 C CA . LEU B 1 92 ? -1.125 18.812 -3.965 1 79.25 92 LEU B CA 1
ATOM 1582 C C . LEU B 1 92 ? -0.661 18.938 -5.414 1 79.25 92 LEU B C 1
ATOM 1584 O O . LEU B 1 92 ? -1.395 18.578 -6.336 1 79.25 92 LEU B O 1
ATOM 1588 N N . GLU B 1 93 ? 0.514 19.328 -5.578 1 81.19 93 GLU B N 1
ATOM 1589 C CA . GLU B 1 93 ? 1.099 19.391 -6.914 1 81.19 93 GLU B CA 1
ATOM 1590 C C . GLU B 1 93 ? 1.423 17.984 -7.43 1 81.19 93 GLU B C 1
ATOM 1592 O O . GLU B 1 93 ? 1.234 17.688 -8.609 1 81.19 93 GLU B O 1
ATOM 1597 N N . ALA B 1 94 ? 1.868 17.141 -6.465 1 81.38 94 ALA B N 1
ATOM 159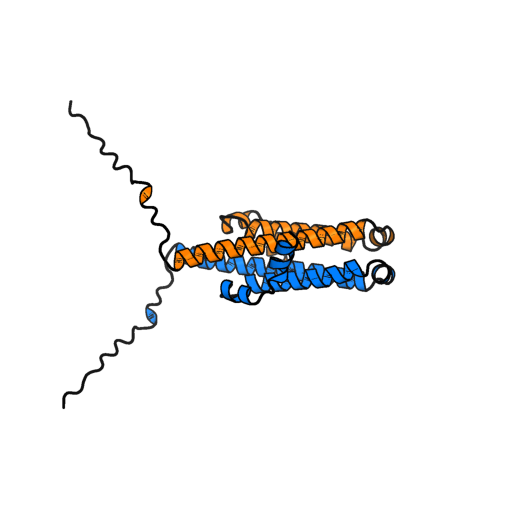8 C CA . ALA B 1 94 ? 2.258 15.789 -6.832 1 81.38 94 ALA B CA 1
ATOM 1599 C C . ALA B 1 94 ? 1.06 14.992 -7.34 1 81.38 94 ALA B C 1
ATOM 1601 O O . ALA B 1 94 ? 1.204 14.117 -8.195 1 81.38 94 ALA B O 1
ATOM 1602 N N . VAL B 1 95 ? -0.094 15.273 -6.879 1 80 95 VAL B N 1
ATOM 1603 C CA . VAL B 1 95 ? -1.279 14.5 -7.227 1 80 95 VAL B CA 1
ATOM 1604 C C . VAL B 1 95 ? -1.767 14.898 -8.617 1 80 95 VAL B C 1
ATOM 1606 O O . VAL B 1 95 ? -2.445 14.117 -9.289 1 80 95 VAL B O 1
ATOM 1609 N N . LYS B 1 96 ? -1.423 16.062 -9.039 1 73.88 96 LYS B N 1
ATOM 1610 C CA . LYS B 1 96 ? -1.881 16.531 -10.336 1 73.88 96 LYS B CA 1
ATOM 1611 C C . LYS B 1 96 ? -1.411 15.602 -11.453 1 73.88 96 LYS B C 1
ATOM 1613 O O . LYS B 1 96 ? -2.047 15.516 -12.508 1 73.88 96 LYS B O 1
ATOM 1618 N N . HIS B 1 97 ? -0.397 14.938 -11.266 1 64.31 97 HIS B N 1
ATOM 1619 C CA . HIS B 1 97 ? 0.195 14.086 -12.289 1 64.31 97 HIS B CA 1
ATOM 1620 C C . HIS B 1 97 ? -0.219 12.633 -12.109 1 64.31 97 HIS B C 1
ATOM 1622 O O . HIS B 1 97 ? 0.188 11.766 -12.883 1 64.31 97 HIS B O 1
ATOM 1628 N N . ILE B 1 98 ?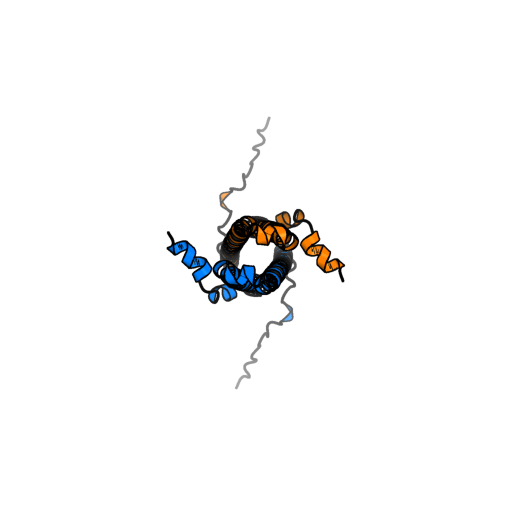 -0.771 12.266 -11.062 1 60.69 98 ILE B N 1
ATOM 1629 C CA . ILE B 1 98 ? -1.15 10.891 -10.781 1 60.69 98 ILE B CA 1
ATOM 1630 C C . ILE B 1 98 ? -2.414 10.531 -11.562 1 60.69 98 ILE B C 1
ATOM 1632 O O . ILE B 1 98 ? -3.422 11.234 -11.477 1 60.69 98 ILE B O 1
ATOM 1636 N N . PRO B 1 99 ? -2.275 9.727 -12.672 1 50.84 99 PRO B N 1
ATOM 1637 C CA . PRO B 1 99 ? -3.447 9.297 -13.438 1 50.84 99 PRO B CA 1
ATOM 1638 C C . PRO B 1 99 ? -4.656 9.008 -12.555 1 50.84 99 PRO B C 1
ATOM 1640 O O . PRO B 1 99 ? -4.523 8.367 -11.508 1 50.84 99 PRO B O 1
ATOM 1643 N N . LEU B 1 100 ? -5.586 9.906 -12.57 1 47 100 LEU B N 1
ATOM 1644 C CA . LEU B 1 100 ? -6.926 9.805 -12 1 47 100 LEU B CA 1
ATOM 1645 C C . LEU B 1 100 ? -7.445 8.375 -12.078 1 47 100 LEU B C 1
ATOM 1647 O O . LEU B 1 100 ? -8.445 8.039 -11.445 1 47 100 LEU B O 1
ATOM 1651 N N . GLU B 1 101 ? -6.988 7.711 -13.039 1 48.12 101 GLU B N 1
ATOM 1652 C CA . GLU B 1 101 ? -7.66 6.434 -13.266 1 48.12 101 GLU B CA 1
ATOM 1653 C C . GLU B 1 101 ? -7.793 5.645 -11.969 1 48.12 101 GLU B C 1
ATOM 1655 O O . GLU B 1 101 ? -8.789 4.953 -11.75 1 48.12 101 GLU B O 1
ATOM 1660 N N . VAL B 1 102 ? -6.727 5.449 -11.266 1 48.03 102 VAL B N 1
ATOM 1661 C CA . VAL B 1 102 ? -7.062 4.73 -10.039 1 48.03 102 VAL B CA 1
ATOM 1662 C C . VAL B 1 102 ? -8.078 5.535 -9.234 1 48.03 102 VAL B C 1
ATOM 1664 O O . VAL B 1 102 ? -9.016 4.973 -8.664 1 48.03 102 VAL B O 1
ATOM 1667 N N . LEU B 1 103 ? -7.969 6.812 -9.109 1 43.25 103 LEU B N 1
ATOM 1668 C CA . LEU B 1 103 ? -8.922 7.633 -8.367 1 43.25 103 LEU B CA 1
ATOM 1669 C C . LEU B 1 103 ? -10.242 7.75 -9.125 1 43.25 103 LEU B C 1
ATOM 1671 O O . LEU B 1 103 ? -11.312 7.66 -8.523 1 43.25 103 LEU B O 1
ATOM 1675 N N . ALA B 1 104 ? -10.195 8.133 -10.266 1 42.03 104 ALA B N 1
ATOM 1676 C CA . ALA B 1 104 ? -11.367 8.43 -11.086 1 42.03 104 ALA B CA 1
ATOM 1677 C C . ALA B 1 104 ? -12.055 7.148 -11.531 1 42.03 104 ALA B C 1
ATOM 1679 O O . ALA B 1 104 ? -13.281 7.109 -11.664 1 42.03 104 ALA B O 1
ATOM 1680 N N . ALA B 1 105 ? -11.32 6.203 -11.961 1 39.69 105 ALA B N 1
ATOM 1681 C CA . ALA B 1 105 ? -12.039 5.035 -12.477 1 39.69 105 ALA B CA 1
ATOM 1682 C C . ALA B 1 105 ? -13.008 4.488 -11.43 1 39.69 105 ALA B C 1
ATOM 1684 O O . ALA B 1 105 ? -14.078 3.984 -11.773 1 39.69 105 ALA B O 1
ATOM 1685 N N . ARG B 1 106 ? -12.648 4.34 -10.273 1 40.03 106 ARG B N 1
ATOM 1686 C CA . ARG B 1 106 ? -13.609 3.842 -9.297 1 40.03 106 ARG B CA 1
ATOM 1687 C C . ARG B 1 106 ? -14.688 4.883 -9.008 1 40.03 106 ARG B C 1
ATOM 1689 O O . ARG B 1 106 ? -15.766 4.543 -8.516 1 40.03 106 ARG B O 1
ATOM 1696 N N . LEU B 1 107 ? -14.422 6.094 -9.078 1 36.38 107 LEU B N 1
ATOM 1697 C CA . LEU B 1 107 ? -15.508 7.066 -8.961 1 36.38 107 LEU B CA 1
ATOM 1698 C C . LEU B 1 107 ? -16.469 6.941 -10.133 1 36.38 107 LEU B C 1
ATOM 1700 O O . LEU B 1 107 ? -17.672 7.164 -9.984 1 36.38 107 LEU B O 1
ATOM 1704 N N . ASN B 1 108 ? -15.938 6.789 -11.234 1 36 108 ASN B N 1
ATOM 1705 C CA . ASN B 1 108 ? -16.844 6.734 -12.367 1 36 108 ASN B CA 1
ATOM 1706 C C . ASN B 1 108 ? -17.562 5.391 -12.453 1 36 108 ASN B C 1
ATOM 1708 O O . ASN B 1 108 ? -18.406 5.18 -13.336 1 36 108 ASN B O 1
ATOM 1712 N N . ASN B 1 109 ? -16.953 4.402 -11.93 1 34.62 109 ASN B N 1
ATOM 1713 C CA . ASN B 1 109 ? -17.828 3.238 -12.09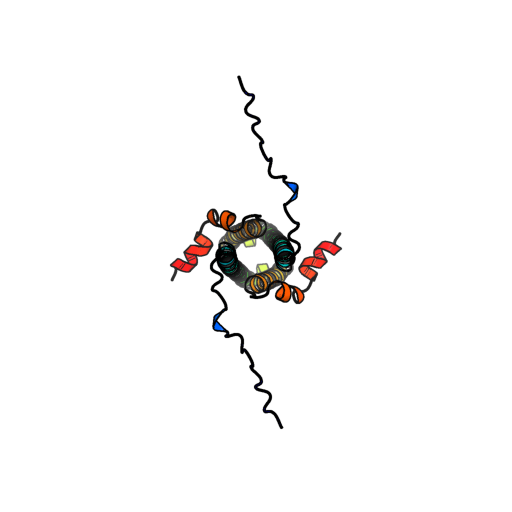4 1 34.62 109 ASN B CA 1
ATOM 1714 C C . ASN B 1 109 ? -19.062 3.34 -11.219 1 34.62 109 ASN B C 1
ATOM 1716 O O . ASN B 1 109 ? -19.734 2.334 -10.953 1 34.62 109 ASN B O 1
ATOM 1720 N N . LYS B 1 110 ? -19.203 4.363 -10.445 1 28.8 110 LYS B N 1
ATOM 1721 C CA . LYS B 1 110 ? -20.609 4.516 -10.109 1 28.8 110 LYS B CA 1
ATOM 1722 C C . LYS B 1 110 ? -21.406 5.078 -11.289 1 28.8 110 LYS B C 1
ATOM 1724 O O . LYS B 1 110 ? -20.938 5.988 -11.977 1 28.8 110 LYS B O 1
#

Foldseek 3Di:
DDDPPPPPPPPPPVPPPQVPDPVNVVVVVQLVVLLVVLVVLVVVLVVLVVVLVVQCPDPVSVVPPVVVSVVSVVVSVVSNLSSCLSNDPDNVVSVVPPPCCVVVVVVVVD/DDDPPPPPPPPPPVPPPQVPDPVNVVVVVLLVVLLVVLVVLVVVLVVLVVVLVVQCPDPVSVVPPVVVSVVSVVVSVVSNLSSCLSNDPDNVVSVVPPPCCVVVVVVVVD

pLDDT: mean 73.98, std 24.08, range [28.8, 97.94]

Radius of gyration: 25.49 Å; Cα contacts (8 Å, |Δi|>4): 139; chains: 2; bounding box: 49×93×67 Å

Solvent-accessible surface area (backbone atoms only — not comparable to full-atom values): 12586 Å² total; per-residue (Å²): 136,83,81,78,77,76,76,72,77,68,77,62,80,74,66,66,64,68,68,79,49,76,64,39,54,49,50,52,54,49,51,52,50,31,44,51,50,16,52,50,36,46,48,48,32,48,52,51,52,50,48,47,54,56,46,66,69,33,69,69,45,49,72,74,38,51,69,56,58,52,48,47,55,56,46,42,51,52,36,50,52,52,20,50,33,42,56,38,91,55,40,74,66,46,50,72,71,49,72,48,51,75,66,42,47,65,58,58,72,101,138,80,81,80,78,76,77,73,78,70,78,64,79,72,69,65,64,67,69,80,49,74,64,39,51,50,51,51,53,49,51,53,49,30,44,51,50,17,51,50,38,48,49,48,32,51,53,52,53,51,50,46,53,57,46,64,68,33,70,69,44,47,72,74,39,50,68,55,59,51,48,47,56,54,48,42,52,51,35,50,51,53,20,50,33,41,58,38,90,54,40,74,65,46,49,72,73,49,72,44,54,77,65,43,48,65,59,58,71,100

Secondary structure (DSSP, 8-state):
------------GGG-----SHHHHHHHHHHHHHHHHHHHHHHHHHHHHHHHHHHHT-HHHHHH-HHHHHHHHHHHHHHHHHHHHHH-SSHHHHHTTS-HHHHHHHHHT-/------------GGG-----SHHHHHHHHHHHHHHHHHHHHHHHHHHHHHHHHHHHT-HHHHHH-HHHHHHHHHHHHHHHHHHHHHH-SSHHHHHTTS-HHHHHHHHHT-

Sequence (220 aa):
MSEIKSDKDFLNPEQARPCSGDLCKNNRATTLLFKKLAAEVALVRHDVEHLSVILCGDSYVVENHVSVLQDFDHITQRLAIIADILQADDRLEAVKHIPLEVLAARLNNKMSEIKSDKDFLNPEQARPCSGDLCKNNRATTLLFKKLAAEVALVRHDVEHLSVILCGDSYVVENHVSVLQDFDHITQRLAIIADILQADDRLEAVKHIPLEVLAARLNNK

Organism: Zymomonas mobilis subsp. mobilis (strain ATCC 31821 / ZM4 / CP4) (NCBI:txid264203)

=== Feature glossary ===
The record interleaves many kinds of information about one protein. Here is each kind framed as the question it answers.

Q: What does the local fold look like, residue by residue?
A: The Foldseek 3Di string encodes local tertiary geometry as a 20-letter alphabet — one character per residue — derived from the relative positions of nearby Cα atoms. Unlike the amino-acid sequence, 3Di is a direct function of the 3D structure, so two proteins with the same fold have similar 3Di strings even at low sequence identity.

Q: Which residues are in helices, strands, or loops?
A: The SS8 string is DSSP's per-residue secondary-structure call. α-helix (H) means an i→i+4 H-bond ladder; β-strand (E) means the residue participates in a β-sheet; 3₁₀ (G) and π (I) are tighter and wider helices; T/S are turns/bends; '-' is loop.

Q: How big and how compact is the whole molecule?
A: Radius of gyration (Rg) is the root-mean-square distance of Cα atoms from their centroid — a single number for overall size and compactness. A globular domain of N residues has Rg ≈ 2.2·N^0.38 Å; an extended or disordered chain has a much larger Rg. The Cα contact count is the number of residue pairs whose Cα atoms are within 8 Å and are more than four positions apart in sequence — a standard proxy for tertiary packing density. The bounding box is the smallest axis-aligned box enclosing all Cα atoms.

Q: Where is each backbone atom in 3D?
A: Structure coordinates are given as an mmCIF _atom_site loop: one row per atom with element, residue name, chain id, sequence number, and x/y/z position in Å. Only the four main-chain atoms per residue are included here; side chains are omitted to keep the record compact.

Q: What is the amino-acid chain?
A: Primary structure: the covalent order of the twenty standard amino acids along the backbone. Two proteins with the same sequence will (almost always) fold to the same structure; two with 30% identity often share a fold but not the details.

Q: What if only a Cα trace is available?
A: Three-state secondary structure (P-SEA) collapses the eight DSSP classes into helix (a), strand (b), and coil (c). P-SEA assigns these from Cα geometry alone — distances and angles — without requiring backbone oxygens, so it works on any Cα trace.

Q: What family and function is it annotated with?
A: Database cross-references. InterPro integrates a dozen domain/family signature databases into unified entries with residue-range hits. GO terms attach function/process/location labels with evidence codes. CATH codes position the fold in a four-level structural taxonomy. Organism is the NCBI-taxonomy species name.

Q: How confident is the AlphaFold model at each residue?
A: pLDDT is the predicted lDDT-Cα score: AlphaFold's confidence that the local environment of each residue (all inter-atomic distances within 15 Å) is correctly placed. It is a per-residue number between 0 and 100, with higher meaning more reliable.

Q: How mobile is each atom in the crystal?
A: B-factor (Debye–Waller factor) reflects atomic displacement in the crystal lattice. It is an experimental observable (units Å²), not a prediction; low values mean the atom is pinned down, high values mean it moves or is heterogeneous across the crystal.

Q: Which residues are buried vs exposed?
A: SASA measures how much of the protein is reachable by solvent. It is computed by rolling a water-sized probe over the atomic surface and summing the exposed area (Å²). Per-residue SASA distinguishes core (buried, low SASA) from surface (exposed, high SASA) residues; total SASA is a whole-molecule size measure.

Q: What do the diagnostic plots show?
A: Plot images: a contact map (which residues are close in 3D, as an N×N binary image), a Ramachandran scatter (backbone torsion angles, revealing secondary-structure composition at a glance), and — for AlphaFold structures — a PAE heatmap (pairwise prediction confidence).

Q: What known structures does this most resemble?
A: The Foldseek neighbor list gives the closest experimentally determined structures in the PDB, ranked by structural alignment. TM-score near 1 means near-identical fold; near 0.3 means only rough topology match. This is how one finds what a novel AlphaFold prediction most resembles in the solved-structure universe.

Q: Are the domains correctly placed relative to each other?
A: Predicted aligned error is AlphaFold's pairwise confidence. Unlike pLDDT (per-residue), PAE is per-residue-pair and captures whether two parts of the structure are correctly placed relative to each other. Units are ångströms of expected positional error.

Q: What do the rendered images show?
A: Structure images are PyMOL renders from six orthogonal camera directions. Cartoon representation draws helices as coils and strands as arrows; sticks shows the backbone as bonds; surface shows the solvent-excluded envelope. Rainbow coloring maps sequence position to hue (blue→red, N→C); chain coloring assigns a distinct color per polypeptide.

Q: What are the backbone torsion angles?
A: φ (phi) and ψ (psi) are the two rotatable backbone dihedrals per residue: φ is the C(i-1)–N–Cα–C torsion, ψ is the N–Cα–C–N(i+1) torsion, both in degrees on (−180°, 180°]. α-helical residues cluster near (−60°, −45°); β-strand residues near (−120°, +130°). A Ramachandran plot is simply a scatter of (φ, ψ) for every residue.